Protein AF-A0A317A9Z3-F1 (afdb_monomer_lite)

Organism: NCBI:txid45151

InterPro domains:
  IPR024679 Pre-rRNA-processing protein Ipi1, N-terminal [PF12333] (1-80)

Foldseek 3Di:
DLDLDPVVVLVVLVVLLVCLVPPVLCQCQAFLSQQVVLVVLCLALVLDDPLVPVDDDDHRNDDDDPVVNLSSLVSVLSNLLSQQPDDPPPPPPPPVVPCPPPPPVVVVDDDPDPCPCVQVCPPHDDGDPSRHGDNDSLVSLVCCVNRPVVSLVVSLVVQCVVDDSSVVSSVSSVVSNCNSCVPRDDPPDPD

Structure (mmCIF, N/CA/C/O backbone):
data_AF-A0A317A9Z3-F1
#
_entry.id   AF-A0A317A9Z3-F1
#
loop_
_atom_site.group_PDB
_atom_site.id
_atom_site.type_symbol
_atom_site.label_atom_id
_atom_site.label_alt_id
_atom_site.label_comp_id
_atom_site.label_asym_id
_atom_site.label_entity_id
_atom_site.label_seq_id
_atom_site.pdbx_PDB_ins_code
_atom_site.Cartn_x
_atom_site.Cartn_y
_atom_site.Cartn_z
_atom_site.occupancy
_atom_site.B_iso_or_equiv
_atom_site.auth_seq_id
_atom_site.auth_comp_id
_atom_site.auth_asym_id
_atom_site.auth_atom_id
_atom_site.pdbx_PDB_model_num
ATOM 1 N N . MET A 1 1 ? 6.359 7.804 8.804 1.00 82.25 1 MET A N 1
ATOM 2 C CA . MET A 1 1 ? 5.127 7.239 9.409 1.00 82.25 1 MET A CA 1
ATOM 3 C C . MET A 1 1 ? 5.294 6.755 10.853 1.00 82.25 1 MET A C 1
ATOM 5 O O . MET A 1 1 ? 4.318 6.763 11.586 1.00 82.25 1 MET A O 1
ATOM 9 N N . THR A 1 2 ? 6.497 6.383 11.300 1.00 85.06 2 THR A N 1
ATOM 10 C CA . THR A 1 2 ? 6.780 5.873 12.662 1.00 85.06 2 THR A CA 1
ATOM 11 C C . THR A 1 2 ? 7.339 6.928 13.629 1.00 85.06 2 THR A C 1
ATOM 13 O O . THR A 1 2 ? 7.867 6.600 14.689 1.00 85.06 2 THR A O 1
ATOM 16 N N . HIS A 1 3 ? 7.258 8.208 13.259 1.00 88.62 3 HIS A N 1
ATOM 17 C CA . HIS A 1 3 ? 7.756 9.312 14.076 1.00 88.62 3 HIS A CA 1
ATOM 18 C C . HIS A 1 3 ? 6.934 9.466 15.369 1.00 88.62 3 HIS A C 1
ATOM 20 O O . HIS A 1 3 ? 5.738 9.185 15.372 1.00 88.62 3 HIS A O 1
ATOM 26 N N . LEU A 1 4 ? 7.543 9.945 16.460 1.00 85.00 4 LEU A N 1
ATOM 27 C CA . LEU A 1 4 ? 6.852 10.091 17.750 1.00 85.00 4 LEU A CA 1
ATOM 28 C C . LEU A 1 4 ? 5.717 11.132 17.692 1.00 85.00 4 LEU A C 1
ATOM 30 O O . LEU A 1 4 ? 4.656 10.938 18.279 1.00 85.00 4 LEU A O 1
ATOM 34 N N . ALA A 1 5 ? 5.928 12.226 16.957 1.00 87.94 5 ALA A N 1
ATOM 35 C CA . ALA A 1 5 ? 4.930 13.280 16.784 1.00 87.94 5 ALA A CA 1
ATOM 36 C C . ALA A 1 5 ? 3.804 12.860 15.822 1.00 87.94 5 ALA A C 1
ATOM 38 O O . ALA A 1 5 ? 4.063 12.533 14.661 1.00 87.94 5 ALA A O 1
ATOM 39 N N . THR A 1 6 ? 2.554 12.936 16.289 1.00 86.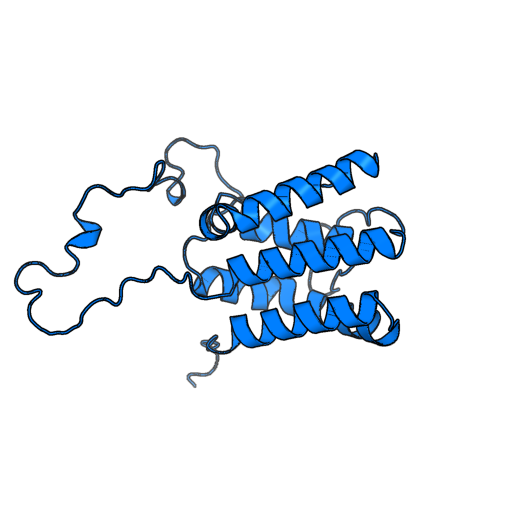00 6 THR A N 1
ATOM 40 C CA . THR A 1 6 ? 1.355 12.553 15.524 1.00 86.00 6 THR A CA 1
ATOM 41 C C . THR A 1 6 ? 1.178 13.349 14.233 1.00 86.00 6 THR A C 1
ATOM 43 O O . THR A 1 6 ? 0.846 12.739 13.221 1.00 86.00 6 THR A O 1
ATOM 46 N N . GLU A 1 7 ? 1.486 14.647 14.224 1.00 89.69 7 GLU A N 1
ATOM 47 C CA . GLU A 1 7 ? 1.397 15.480 13.012 1.00 89.69 7 GLU A CA 1
ATOM 48 C C . GLU A 1 7 ? 2.318 14.978 11.894 1.00 89.69 7 GLU A C 1
ATOM 50 O O . GLU A 1 7 ? 1.907 14.847 10.746 1.00 89.69 7 GLU A O 1
ATOM 55 N N . ILE A 1 8 ? 3.546 14.579 12.242 1.00 92.50 8 ILE A N 1
ATOM 56 C CA . ILE A 1 8 ? 4.512 14.033 11.277 1.00 92.50 8 ILE A CA 1
ATOM 57 C C . ILE A 1 8 ? 4.063 12.655 10.778 1.00 92.50 8 ILE A C 1
ATOM 59 O O . ILE A 1 8 ? 4.270 12.311 9.614 1.00 92.50 8 ILE A O 1
ATOM 63 N N . ARG A 1 9 ? 3.426 11.845 11.636 1.00 89.38 9 ARG A N 1
ATOM 64 C CA . ARG A 1 9 ? 2.830 10.575 11.193 1.00 89.38 9 ARG A CA 1
ATOM 65 C C . ARG A 1 9 ? 1.689 10.809 10.210 1.00 89.38 9 ARG A C 1
ATOM 67 O O . ARG A 1 9 ? 1.663 10.131 9.188 1.00 89.38 9 ARG A O 1
ATOM 74 N N . ASN A 1 10 ? 0.803 11.762 10.509 1.00 90.19 10 ASN A N 1
ATOM 75 C CA . ASN A 1 10 ? -0.323 12.118 9.652 1.00 90.19 10 ASN A CA 1
ATOM 76 C C . ASN A 1 10 ? 0.160 12.619 8.288 1.00 90.19 10 ASN A C 1
ATOM 78 O O . ASN A 1 10 ? -0.230 12.072 7.264 1.00 90.19 10 ASN A O 1
ATOM 82 N N . PHE A 1 11 ? 1.081 13.581 8.279 1.00 94.69 11 PHE A N 1
ATOM 83 C CA . PHE A 1 11 ? 1.656 14.098 7.041 1.00 94.69 11 PHE A CA 1
ATOM 84 C C . PHE A 1 11 ? 2.354 12.999 6.228 1.00 94.69 11 PHE A C 1
ATOM 86 O O . PHE A 1 11 ? 2.210 12.925 5.014 1.00 94.69 11 PHE A O 1
ATOM 93 N N . GLY A 1 12 ? 3.054 12.076 6.896 1.00 94.31 12 GLY A N 1
ATOM 94 C CA . GLY A 1 12 ? 3.658 10.925 6.227 1.00 94.31 12 GLY A CA 1
ATOM 95 C C . GLY A 1 12 ? 2.646 9.997 5.539 1.00 94.31 12 GLY A C 1
ATOM 96 O O . GLY A 1 12 ? 2.984 9.418 4.512 1.00 94.31 12 GLY A O 1
ATOM 97 N N . LEU A 1 13 ? 1.430 9.853 6.080 1.00 93.94 13 LEU A N 1
ATOM 98 C CA . LEU A 1 13 ? 0.347 9.106 5.426 1.00 93.94 13 LEU A CA 1
ATOM 99 C C . LEU A 1 13 ? -0.192 9.860 4.207 1.00 93.94 13 LEU A C 1
ATOM 101 O O . LEU A 1 13 ? -0.399 9.248 3.168 1.00 93.94 13 LEU A O 1
ATOM 105 N N . GLU A 1 14 ? -0.364 11.177 4.316 1.00 95.12 14 GLU A N 1
ATOM 106 C CA . GLU A 1 14 ? -0.857 12.024 3.220 1.00 95.12 14 GLU A CA 1
ATOM 107 C C . GLU A 1 14 ? 0.113 12.024 2.028 1.00 95.12 14 GLU A C 1
ATOM 109 O O . GLU A 1 14 ? -0.305 11.875 0.880 1.00 95.12 14 GLU A O 1
ATOM 114 N N . VAL A 1 15 ? 1.423 12.094 2.293 1.00 96.25 15 VAL A N 1
ATOM 115 C CA . VAL A 1 15 ? 2.457 11.960 1.253 1.00 96.25 15 VAL A CA 1
ATOM 116 C C . VAL A 1 15 ? 2.418 10.575 0.607 1.00 96.25 15 VAL A C 1
ATOM 118 O O . VAL A 1 15 ? 2.527 10.473 -0.613 1.00 96.25 15 VAL A O 1
ATOM 121 N N . LEU A 1 16 ? 2.247 9.508 1.395 1.00 95.75 16 LEU A N 1
ATOM 122 C CA . LEU A 1 16 ? 2.148 8.151 0.858 1.00 95.75 16 LEU A CA 1
ATOM 123 C C . LEU A 1 16 ? 0.907 7.974 -0.026 1.00 95.75 16 LEU A C 1
ATOM 125 O O . LEU A 1 16 ? 1.013 7.393 -1.100 1.00 95.75 16 LEU A O 1
ATOM 129 N N . GLU A 1 17 ? -0.255 8.471 0.398 1.00 95.38 17 GLU A N 1
ATOM 130 C CA . GLU A 1 17 ? -1.481 8.414 -0.407 1.00 95.38 17 GLU A CA 1
ATOM 131 C C . GLU A 1 17 ? -1.317 9.159 -1.735 1.00 95.38 17 GLU A C 1
ATOM 133 O O . GLU A 1 17 ? -1.710 8.641 -2.780 1.00 95.38 17 GLU A O 1
ATOM 138 N N . TRP A 1 18 ? -0.684 10.335 -1.713 1.00 96.31 18 TRP A N 1
ATOM 139 C CA . TRP A 1 18 ? -0.363 11.072 -2.933 1.00 96.31 18 TRP A CA 1
ATOM 140 C C . TRP A 1 18 ? 0.583 10.283 -3.850 1.00 96.31 18 TRP A C 1
ATOM 142 O O . TRP A 1 18 ? 0.304 10.144 -5.041 1.00 96.31 18 TRP A O 1
ATOM 152 N N . LEU A 1 19 ? 1.657 9.705 -3.298 1.00 95.81 19 LEU A N 1
ATOM 153 C CA . LEU A 1 19 ? 2.603 8.881 -4.057 1.00 95.81 19 LEU A CA 1
ATOM 154 C C . LEU A 1 19 ? 1.925 7.664 -4.691 1.00 95.81 19 LEU A C 1
ATOM 156 O O . LEU A 1 19 ? 2.161 7.381 -5.861 1.00 95.81 19 LEU A O 1
ATOM 160 N N . LEU A 1 20 ? 1.049 6.978 -3.956 1.00 94.75 20 LEU A N 1
ATOM 161 C CA . LEU A 1 20 ? 0.290 5.840 -4.478 1.00 94.75 20 LEU A CA 1
ATOM 162 C C . LEU A 1 20 ? -0.668 6.244 -5.607 1.00 94.75 20 LEU A C 1
ATOM 164 O O . LEU A 1 20 ? -0.917 5.446 -6.507 1.00 94.75 20 LEU A O 1
ATOM 168 N N . GLY A 1 21 ? -1.186 7.474 -5.575 1.00 92.75 21 GLY A N 1
ATOM 169 C CA . GLY A 1 21 ? -2.032 8.018 -6.637 1.00 92.75 21 GLY A CA 1
ATOM 170 C C . GLY A 1 21 ? -1.276 8.356 -7.925 1.00 92.75 21 GLY A C 1
ATOM 171 O O . GLY A 1 21 ? -1.853 8.247 -9.003 1.00 92.75 21 GLY A O 1
ATOM 172 N N . VAL A 1 22 ? -0.003 8.754 -7.829 1.00 93.38 22 VAL A N 1
ATOM 173 C CA . VAL A 1 22 ? 0.808 9.173 -8.990 1.00 93.38 22 VAL A CA 1
ATOM 174 C C . VAL A 1 22 ? 1.682 8.040 -9.535 1.00 93.38 22 VAL A C 1
ATOM 176 O O . VAL A 1 22 ? 1.840 7.919 -10.745 1.00 93.38 22 VAL A O 1
ATOM 179 N N . ALA A 1 23 ? 2.254 7.217 -8.658 1.00 91.62 23 ALA A N 1
ATOM 180 C CA . ALA A 1 23 ? 3.268 6.217 -8.991 1.00 91.62 23 ALA A CA 1
ATOM 181 C C . ALA A 1 23 ? 3.084 4.928 -8.169 1.00 91.62 23 ALA A C 1
ATOM 183 O O . ALA A 1 23 ? 4.040 4.389 -7.616 1.00 91.62 23 ALA A O 1
ATOM 184 N N . GLY A 1 24 ? 1.842 4.445 -8.061 1.00 91.38 24 GLY A N 1
ATOM 185 C CA . GLY A 1 24 ? 1.485 3.311 -7.205 1.00 91.38 24 GLY A CA 1
ATOM 186 C C . GLY A 1 24 ? 2.342 2.061 -7.406 1.00 91.38 24 GLY A C 1
ATOM 187 O O . GLY A 1 24 ? 2.819 1.521 -6.414 1.00 91.38 24 GLY A O 1
ATOM 188 N N . ASP A 1 25 ? 2.570 1.647 -8.656 1.00 89.31 25 ASP A N 1
ATOM 189 C CA . ASP A 1 25 ? 3.364 0.450 -8.986 1.00 89.31 25 ASP A CA 1
ATOM 190 C C . ASP A 1 25 ? 4.834 0.604 -8.559 1.00 89.31 25 ASP A C 1
ATOM 192 O O . ASP A 1 25 ? 5.370 -0.220 -7.824 1.00 89.31 25 ASP A O 1
ATOM 196 N N . GLU A 1 26 ? 5.458 1.736 -8.887 1.00 89.19 26 GLU A N 1
ATOM 197 C CA . GLU A 1 26 ? 6.844 2.023 -8.498 1.00 89.19 26 GLU A CA 1
ATOM 198 C C . GLU A 1 26 ? 7.013 2.081 -6.967 1.00 89.19 26 GLU A C 1
ATOM 200 O O . GLU A 1 26 ? 8.012 1.612 -6.420 1.00 89.19 26 GLU A O 1
ATOM 205 N N . VAL A 1 27 ? 6.021 2.618 -6.244 1.00 93.12 27 VAL A N 1
ATOM 206 C CA . VAL A 1 27 ? 6.046 2.713 -4.773 1.00 93.12 27 VAL A CA 1
ATOM 207 C C . VAL A 1 27 ? 6.021 1.333 -4.120 1.00 93.12 27 VAL A C 1
ATOM 209 O O . VAL A 1 27 ? 6.742 1.112 -3.147 1.00 93.12 27 VAL A O 1
ATOM 212 N N . VAL A 1 28 ? 5.205 0.408 -4.625 1.00 93.81 28 VAL A N 1
ATOM 213 C CA . VAL A 1 28 ? 5.094 -0.941 -4.047 1.00 93.81 28 VAL A CA 1
ATOM 214 C C . VAL A 1 28 ? 6.214 -1.874 -4.509 1.00 93.81 28 VAL A C 1
ATOM 216 O O . VAL A 1 28 ? 6.558 -2.789 -3.765 1.00 93.81 28 VAL A O 1
ATOM 219 N N . SER A 1 29 ? 6.822 -1.614 -5.670 1.00 90.69 29 SER A N 1
ATOM 220 C CA . SER A 1 29 ? 7.904 -2.436 -6.226 1.00 90.69 29 SER A CA 1
ATOM 221 C C . SER A 1 29 ? 9.313 -1.979 -5.848 1.00 90.69 29 SER A C 1
ATOM 223 O O . SER A 1 29 ? 10.262 -2.754 -5.981 1.00 90.69 29 SER A O 1
ATOM 225 N N . CYS A 1 30 ? 9.477 -0.759 -5.326 1.00 89.62 30 CYS A N 1
ATOM 226 C CA . CYS A 1 30 ? 10.775 -0.279 -4.850 1.00 89.62 30 CYS A CA 1
ATOM 227 C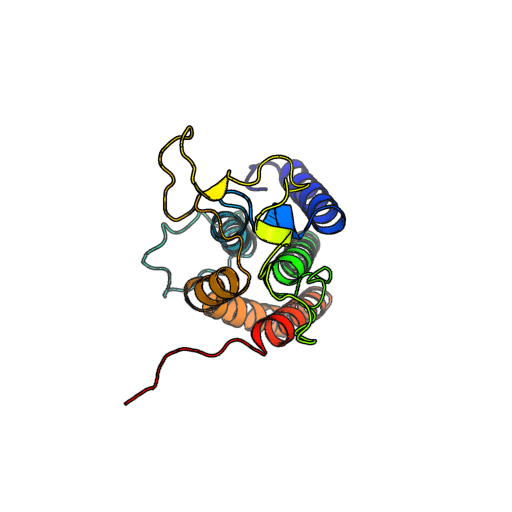 C . CYS A 1 30 ? 11.317 -1.088 -3.652 1.00 89.62 30 CYS A C 1
ATOM 229 O O . CYS A 1 30 ? 10.606 -1.861 -3.008 1.00 89.62 30 CYS A O 1
ATOM 231 N N . ALA A 1 31 ? 12.601 -0.898 -3.332 1.00 89.31 31 ALA A N 1
ATOM 232 C CA . ALA A 1 31 ? 13.283 -1.631 -2.264 1.00 89.31 31 ALA A CA 1
ATOM 233 C C . ALA A 1 31 ? 12.614 -1.397 -0.901 1.00 89.31 31 ALA A C 1
ATOM 235 O O . ALA A 1 31 ? 12.568 -0.271 -0.397 1.00 89.31 31 ALA A O 1
ATOM 236 N N . GLY A 1 32 ? 12.070 -2.464 -0.309 1.00 89.00 32 GLY A N 1
ATOM 237 C CA . GLY A 1 32 ? 11.271 -2.392 0.916 1.00 89.00 32 GLY A CA 1
ATOM 238 C C . GLY A 1 32 ? 9.913 -1.696 0.751 1.00 89.00 32 GLY A C 1
ATOM 239 O O . GLY A 1 32 ? 9.212 -1.484 1.740 1.00 89.00 32 GLY A O 1
ATOM 240 N N . GLY A 1 33 ? 9.513 -1.362 -0.475 1.00 91.81 33 GLY A N 1
ATOM 241 C CA . GLY A 1 33 ? 8.222 -0.763 -0.803 1.00 91.81 33 GLY A CA 1
ATOM 242 C C . GLY A 1 33 ? 7.052 -1.676 -0.458 1.00 91.81 33 GLY A C 1
ATOM 243 O O . GLY A 1 33 ? 6.012 -1.191 -0.024 1.00 91.81 33 GLY A O 1
ATOM 244 N N . TRP A 1 34 ? 7.245 -2.995 -0.550 1.00 94.56 34 TRP A N 1
ATOM 245 C CA . TRP A 1 34 ? 6.224 -3.978 -0.199 1.00 94.56 34 TRP A CA 1
ATOM 246 C C . TRP A 1 34 ? 6.316 -4.432 1.257 1.00 94.56 34 TRP A C 1
ATOM 248 O O . TRP A 1 34 ? 5.508 -4.037 2.102 1.00 94.56 34 TRP A O 1
ATOM 258 N N . VAL A 1 35 ? 7.346 -5.231 1.554 1.00 91.69 35 VAL A N 1
ATOM 259 C CA . VAL A 1 35 ? 7.552 -5.911 2.834 1.00 91.69 35 VAL A CA 1
ATOM 260 C C . VAL A 1 35 ? 7.537 -4.876 3.963 1.00 91.69 35 VAL A C 1
ATOM 262 O O . VAL A 1 35 ? 6.584 -4.809 4.734 1.00 91.69 35 VAL A O 1
ATOM 265 N N . LYS A 1 36 ? 8.538 -3.999 4.054 1.00 91.06 36 LYS A N 1
ATOM 266 C CA . LYS A 1 36 ? 8.657 -3.023 5.152 1.00 91.06 36 LYS A CA 1
ATOM 267 C C . LYS A 1 36 ? 7.398 -2.169 5.358 1.00 91.06 36 LYS A C 1
ATOM 269 O O . LYS A 1 36 ? 7.047 -1.868 6.501 1.00 91.06 36 LYS A O 1
ATOM 274 N N . MET A 1 37 ? 6.695 -1.810 4.283 1.00 93.88 37 MET A N 1
ATOM 275 C CA . MET A 1 37 ? 5.478 -0.997 4.353 1.00 93.88 37 MET A CA 1
ATOM 276 C C . MET A 1 37 ? 4.268 -1.749 4.903 1.00 93.88 37 MET A C 1
ATOM 278 O O . MET A 1 37 ? 3.639 -1.232 5.829 1.00 93.88 37 MET A O 1
ATOM 282 N N . LEU A 1 38 ? 3.973 -2.969 4.425 1.00 93.50 38 LEU A N 1
ATOM 283 C CA . LEU A 1 38 ? 2.915 -3.825 4.998 1.00 93.50 38 LEU A CA 1
ATOM 284 C C . LEU A 1 38 ? 3.046 -3.886 6.512 1.00 93.50 38 LEU A C 1
ATOM 286 O O . LEU A 1 38 ? 2.105 -3.750 7.288 1.00 93.50 38 LEU A O 1
ATOM 290 N N . LYS A 1 39 ? 4.282 -4.032 6.930 1.00 90.00 39 LYS A N 1
ATOM 291 C CA . LYS A 1 39 ? 4.631 -4.327 8.286 1.00 90.00 39 LYS A CA 1
ATOM 292 C C . LYS A 1 39 ? 4.631 -3.075 9.174 1.00 90.00 39 LYS A C 1
ATOM 294 O O . LYS A 1 39 ? 4.190 -3.117 10.324 1.00 90.00 39 LYS A O 1
ATOM 299 N N . CYS A 1 40 ? 5.014 -1.931 8.604 1.00 91.06 40 CYS A N 1
ATOM 300 C CA . CYS A 1 40 ? 4.751 -0.612 9.171 1.00 91.06 40 CYS A CA 1
ATOM 301 C C . CYS A 1 40 ? 3.247 -0.412 9.434 1.00 91.06 40 CYS A C 1
ATOM 303 O O . CYS A 1 40 ? 2.877 -0.031 10.542 1.00 91.06 40 CYS A O 1
ATOM 305 N N . PHE A 1 41 ? 2.372 -0.737 8.475 1.00 93.00 41 PHE A N 1
ATOM 306 C CA . PHE A 1 41 ? 0.919 -0.642 8.659 1.00 93.00 41 PHE A CA 1
ATOM 307 C C . PHE A 1 41 ? 0.389 -1.571 9.752 1.00 93.00 41 PHE A C 1
ATOM 309 O O . PHE A 1 41 ? -0.368 -1.119 10.610 1.00 93.00 41 PHE A O 1
ATOM 316 N N . LEU A 1 42 ? 0.822 -2.835 9.775 1.00 91.12 42 LEU A N 1
ATOM 317 C CA . LEU A 1 42 ? 0.462 -3.786 10.832 1.00 91.12 42 LEU A CA 1
ATOM 318 C C . LEU A 1 42 ? 0.852 -3.267 12.225 1.00 91.12 42 LEU A C 1
ATOM 320 O O . LEU A 1 42 ? 0.088 -3.391 13.182 1.00 91.12 42 LEU A O 1
ATOM 324 N N . SER A 1 43 ? 2.022 -2.637 12.347 1.00 88.56 43 SER A N 1
ATOM 325 C CA . SER A 1 43 ? 2.469 -2.009 13.595 1.00 88.56 43 SER A CA 1
ATOM 326 C C . SER A 1 43 ? 1.639 -0.775 13.968 1.00 88.56 43 SER A C 1
ATOM 328 O O . SER A 1 43 ? 1.226 -0.631 15.120 1.00 88.56 43 SER A O 1
ATOM 330 N N . LEU A 1 44 ? 1.333 0.095 12.999 1.00 87.81 44 LEU A N 1
ATOM 331 C CA . LEU A 1 44 ? 0.521 1.298 13.212 1.00 87.81 44 LEU A CA 1
ATOM 332 C C . LEU A 1 44 ? -0.918 0.982 13.634 1.00 87.81 44 LEU A C 1
ATOM 334 O O . LEU A 1 44 ? -1.466 1.689 14.477 1.00 87.81 44 LEU A O 1
ATOM 338 N N . LEU A 1 45 ? -1.509 -0.071 13.067 1.00 88.88 45 LEU A N 1
ATOM 339 C CA . LEU A 1 45 ? -2.878 -0.507 13.354 1.00 88.88 45 LEU A CA 1
ATOM 340 C C . LEU A 1 45 ? -2.968 -1.437 14.573 1.00 88.88 45 LEU A C 1
ATOM 342 O O . LEU A 1 45 ? -4.069 -1.755 15.021 1.00 88.88 45 LEU A O 1
ATOM 346 N N . GLY A 1 46 ? -1.827 -1.881 15.109 1.00 87.06 46 GLY A N 1
ATOM 347 C CA . GLY A 1 46 ? -1.777 -2.873 16.182 1.00 87.06 46 GLY A CA 1
ATOM 348 C C . GLY A 1 46 ? -2.260 -4.261 15.748 1.00 87.06 46 GLY A C 1
ATOM 349 O O . GLY A 1 46 ? -2.667 -5.056 16.590 1.00 87.06 46 GLY A O 1
ATOM 350 N N . TRP A 1 47 ? -2.237 -4.558 14.449 1.00 87.94 47 TRP A N 1
ATOM 351 C CA . TRP A 1 47 ? -2.614 -5.853 13.887 1.00 87.94 47 TRP A CA 1
ATOM 352 C C . TRP A 1 47 ? -1.375 -6.743 13.839 1.00 87.94 47 TRP A C 1
ATOM 354 O O . TRP A 1 47 ? -0.670 -6.795 12.839 1.00 87.94 47 TRP A O 1
ATOM 364 N N . GLN A 1 48 ? -1.059 -7.398 14.950 1.00 75.00 48 GLN A N 1
ATOM 365 C CA . GLN A 1 48 ? 0.019 -8.386 15.019 1.00 75.00 48 GLN A CA 1
ATOM 366 C C . GLN A 1 48 ? -0.613 -9.777 15.120 1.00 75.00 48 GLN A C 1
ATOM 368 O O . GLN A 1 48 ? -1.571 -9.961 15.869 1.00 75.00 48 GLN A O 1
ATOM 373 N N . SER A 1 49 ? -0.103 -10.747 14.363 1.00 54.38 49 SER A N 1
ATOM 374 C CA . SER A 1 49 ? -0.504 -12.154 14.495 1.00 54.38 49 SER A CA 1
ATOM 375 C C . SER A 1 49 ? 0.537 -12.890 15.332 1.00 54.38 49 SER A C 1
ATOM 377 O O . SER A 1 49 ? 1.725 -12.706 15.099 1.00 54.38 49 SER A O 1
ATOM 379 N N . GLU A 1 50 ? 0.137 -13.767 16.259 1.00 46.22 50 GLU A N 1
ATOM 380 C CA . GLU A 1 50 ? 1.094 -14.639 16.970 1.00 46.22 50 GLU A CA 1
ATOM 381 C C . GLU A 1 50 ? 1.882 -15.558 16.015 1.00 46.22 50 GLU A C 1
ATOM 383 O O . GLU A 1 50 ? 2.993 -15.982 16.334 1.00 46.22 50 GLU A O 1
ATOM 388 N N . ALA A 1 51 ? 1.368 -15.798 14.800 1.00 43.97 51 ALA A N 1
ATOM 389 C CA . ALA A 1 51 ? 2.085 -16.511 13.743 1.00 43.97 51 ALA A CA 1
ATOM 390 C C . ALA A 1 51 ? 3.311 -15.739 13.206 1.00 43.97 51 ALA A C 1
ATOM 392 O O . ALA A 1 51 ? 4.145 -16.315 12.508 1.00 43.97 51 ALA A O 1
ATOM 393 N N . SER A 1 52 ? 3.473 -14.455 13.549 1.00 45.94 52 SER A N 1
ATOM 394 C CA . SER A 1 52 ? 4.618 -13.630 13.156 1.00 45.94 52 SER A CA 1
ATOM 395 C C . SER A 1 52 ? 5.829 -13.787 14.085 1.00 45.94 52 SER A C 1
ATOM 397 O O . SER A 1 52 ? 6.609 -12.848 14.213 1.00 45.94 52 SER A O 1
ATOM 399 N N . SER A 1 53 ? 6.031 -14.942 14.733 1.00 44.66 53 SER A N 1
ATOM 400 C CA . SER A 1 53 ? 7.177 -15.179 15.637 1.00 44.66 53 SER A CA 1
ATOM 401 C C . SER A 1 53 ? 8.551 -15.028 14.961 1.00 44.66 53 SER A C 1
ATOM 403 O O . SER A 1 53 ? 9.561 -14.865 15.641 1.00 44.66 53 SER A O 1
ATOM 405 N N . LYS A 1 54 ? 8.595 -15.032 13.619 1.00 48.69 54 LYS A N 1
ATOM 406 C CA . LYS A 1 54 ? 9.788 -14.722 12.812 1.00 48.69 54 LYS A CA 1
ATOM 407 C C . LYS A 1 54 ? 10.055 -13.224 12.646 1.00 48.69 54 LYS A C 1
ATOM 409 O O . LYS A 1 54 ? 11.108 -12.851 12.141 1.00 48.69 54 LYS A O 1
ATOM 414 N N . TRP A 1 55 ? 9.124 -12.372 13.060 1.00 49.56 55 TRP A N 1
ATOM 415 C CA . TRP A 1 55 ? 9.282 -10.933 13.031 1.00 49.56 55 TRP A CA 1
ATOM 416 C C . TRP A 1 55 ? 9.525 -10.348 14.422 1.00 49.56 55 TRP A C 1
ATOM 418 O O . TRP A 1 55 ? 8.814 -10.662 15.372 1.00 49.56 55 TRP A O 1
ATOM 428 N N . SER A 1 56 ? 10.477 -9.422 14.535 1.00 46.88 56 SER A N 1
ATOM 429 C CA . SER A 1 56 ? 10.718 -8.650 15.755 1.00 46.88 56 SER A CA 1
ATOM 430 C C . SER A 1 56 ? 9.524 -7.762 16.124 1.00 46.88 56 SER A C 1
ATOM 432 O O . SER A 1 56 ? 9.316 -6.706 15.530 1.00 46.88 56 SER A O 1
ATOM 434 N N . THR A 1 57 ? 8.723 -8.185 17.106 1.00 50.88 57 THR A N 1
ATOM 435 C CA . THR A 1 57 ? 7.523 -7.483 17.592 1.00 50.88 57 THR A CA 1
ATOM 436 C C . THR A 1 57 ? 7.739 -5.969 17.649 1.00 50.88 57 THR A C 1
ATOM 438 O O . THR A 1 57 ? 8.444 -5.447 18.517 1.00 50.88 57 THR A O 1
ATOM 441 N N . GLY A 1 58 ? 7.155 -5.250 16.687 1.00 51.47 58 GLY A N 1
ATOM 442 C CA . GLY A 1 58 ? 7.251 -3.800 16.626 1.00 51.47 58 GLY A CA 1
ATOM 443 C C . GLY A 1 58 ? 6.555 -3.184 17.836 1.00 51.47 58 GLY A C 1
ATOM 444 O O . GLY A 1 58 ? 5.495 -3.646 18.259 1.00 51.47 58 GLY A O 1
ATOM 445 N N . LYS A 1 59 ? 7.136 -2.125 18.410 1.00 53.78 59 LYS A N 1
ATOM 446 C CA . LYS A 1 59 ? 6.476 -1.361 19.477 1.00 53.78 59 LYS A CA 1
ATOM 447 C C . LYS A 1 59 ? 5.170 -0.779 18.926 1.00 53.78 59 LYS A C 1
ATOM 449 O O . LYS A 1 59 ? 5.217 0.041 18.015 1.00 53.78 59 LYS A O 1
ATOM 454 N N . SER A 1 60 ? 4.030 -1.191 19.483 1.00 55.78 60 SER A N 1
ATOM 455 C CA . SER A 1 60 ? 2.723 -0.618 19.143 1.00 55.78 60 SER A CA 1
ATOM 456 C C . SER A 1 60 ? 2.741 0.892 19.403 1.00 55.78 60 SER A C 1
ATOM 458 O O . SER A 1 60 ? 3.082 1.346 20.500 1.00 55.78 60 SER A O 1
ATOM 460 N N . TYR A 1 61 ? 2.421 1.683 18.378 1.00 58.19 61 TYR A N 1
ATOM 461 C CA . TYR A 1 61 ? 2.577 3.139 18.383 1.00 58.19 61 TYR A CA 1
ATOM 462 C C . TYR A 1 61 ? 1.411 3.864 19.080 1.00 58.19 61 TYR A C 1
ATOM 464 O O . TYR A 1 61 ? 0.830 4.794 18.520 1.00 58.19 61 TYR A O 1
ATOM 472 N N . GLY A 1 62 ? 1.100 3.479 20.322 1.00 56.84 62 GLY A N 1
ATOM 473 C CA . GLY A 1 62 ? 0.045 4.082 21.144 1.00 56.84 62 GLY A CA 1
ATOM 474 C C . GLY A 1 62 ? -1.370 3.890 20.579 1.00 56.84 62 GLY A C 1
ATOM 475 O O . GLY A 1 62 ? -1.565 3.529 19.422 1.00 56.84 62 GLY A O 1
ATOM 476 N N . LYS A 1 63 ? -2.396 4.130 21.402 1.00 63.47 63 LYS A N 1
ATOM 477 C CA . LYS A 1 63 ? -3.792 4.047 20.952 1.00 63.47 63 LYS A CA 1
ATOM 478 C C . LYS A 1 63 ? -4.082 5.226 20.017 1.00 63.47 63 LYS A C 1
ATOM 480 O O . LYS A 1 63 ? -4.160 6.365 20.475 1.00 63.47 63 LYS A O 1
ATOM 485 N N . ALA A 1 64 ? -4.184 4.966 18.716 1.00 67.62 64 ALA A N 1
ATOM 486 C CA . ALA A 1 64 ? -4.599 5.973 17.747 1.00 67.62 64 ALA A CA 1
ATOM 487 C C . ALA A 1 64 ? -6.040 6.417 18.040 1.00 67.62 64 ALA A C 1
ATOM 489 O O . ALA A 1 64 ? -6.883 5.598 18.411 1.00 67.62 64 ALA A O 1
ATOM 490 N N . ASP A 1 65 ? -6.327 7.709 17.868 1.00 82.94 65 ASP A N 1
ATOM 491 C CA . ASP A 1 65 ? -7.716 8.162 17.827 1.00 82.94 65 ASP A CA 1
ATOM 492 C C . ASP A 1 65 ? -8.407 7.602 16.571 1.00 82.94 65 ASP A C 1
ATOM 494 O O . ASP A 1 65 ? -7.765 7.351 15.547 1.00 82.94 65 ASP A O 1
ATOM 498 N N . THR A 1 66 ? -9.726 7.438 16.644 1.00 87.44 66 THR A N 1
ATOM 499 C CA . THR A 1 66 ? -10.585 6.834 15.617 1.00 87.44 66 THR A CA 1
ATOM 500 C C . THR A 1 66 ? -10.315 7.420 14.232 1.00 87.44 66 THR A C 1
ATOM 502 O O . THR A 1 66 ? -10.157 6.683 13.262 1.00 87.44 66 THR A O 1
ATOM 505 N N . LYS A 1 67 ? -10.173 8.749 14.132 1.00 89.12 67 LYS A N 1
ATOM 506 C CA . LYS A 1 67 ? -9.893 9.434 12.859 1.00 89.12 67 LYS A CA 1
ATOM 507 C C . LYS A 1 67 ? -8.537 9.052 12.265 1.00 89.12 67 LYS A C 1
ATOM 509 O O . LYS A 1 67 ? -8.430 8.847 11.058 1.00 89.12 67 LYS A O 1
ATOM 514 N N . MET A 1 68 ? -7.506 8.950 13.103 1.00 89.25 68 MET A N 1
ATOM 515 C CA . MET A 1 68 ? -6.168 8.548 12.668 1.00 89.25 68 MET A CA 1
ATOM 516 C C . MET A 1 68 ? -6.164 7.085 12.221 1.00 89.25 68 MET A C 1
ATOM 518 O O . MET A 1 68 ? -5.580 6.765 11.191 1.00 89.25 68 MET A O 1
ATOM 522 N N . GLN A 1 69 ? -6.860 6.213 12.952 1.00 90.81 69 GLN A N 1
ATOM 523 C CA . GLN A 1 69 ? -6.992 4.807 12.578 1.00 90.81 69 GLN A CA 1
ATOM 524 C C . GLN A 1 69 ? -7.701 4.648 11.225 1.00 90.81 69 GLN A C 1
ATOM 526 O O . GLN A 1 69 ? -7.228 3.908 10.368 1.00 90.81 69 GLN A O 1
ATOM 531 N N . VAL A 1 70 ? -8.785 5.394 10.985 1.00 93.62 70 VAL A N 1
ATOM 532 C CA . VAL A 1 70 ? -9.478 5.400 9.685 1.00 93.62 70 VAL A CA 1
ATOM 533 C C . VAL A 1 70 ? -8.549 5.873 8.562 1.00 93.62 70 VAL A C 1
ATOM 535 O O . VAL A 1 70 ? -8.495 5.225 7.519 1.00 93.62 70 VAL A O 1
ATOM 538 N N . LYS A 1 71 ? -7.760 6.938 8.772 1.00 93.62 71 LYS A N 1
ATOM 539 C CA . LYS A 1 71 ? -6.748 7.378 7.792 1.00 93.62 71 LYS A CA 1
ATOM 540 C C . LYS A 1 71 ? -5.713 6.289 7.501 1.00 93.62 71 LYS A C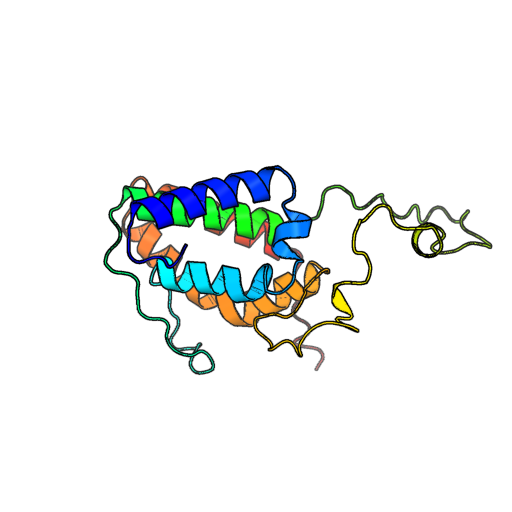 1
ATOM 542 O O . LYS A 1 71 ? -5.427 6.014 6.343 1.00 93.62 71 LYS A O 1
ATOM 547 N N . GLN A 1 72 ? -5.188 5.626 8.532 1.00 94.25 72 GLN A N 1
ATOM 548 C CA . GLN A 1 72 ? -4.242 4.516 8.367 1.00 94.25 72 GLN A CA 1
ATOM 549 C C . GLN A 1 72 ? -4.851 3.360 7.558 1.00 94.25 72 GLN A C 1
ATOM 551 O O . GLN A 1 72 ? -4.181 2.796 6.697 1.00 94.25 72 GLN A O 1
ATOM 556 N N . MET A 1 73 ? -6.123 3.029 7.799 1.00 95.38 73 MET A N 1
ATOM 557 C CA . MET A 1 73 ? -6.845 1.987 7.064 1.00 95.38 73 MET A CA 1
ATOM 558 C C . MET A 1 73 ? -7.117 2.369 5.602 1.00 95.38 73 MET A C 1
ATOM 560 O O . MET A 1 73 ? -7.025 1.519 4.715 1.00 95.38 73 MET A O 1
ATOM 564 N N . ASN A 1 74 ? -7.420 3.637 5.326 1.00 95.88 74 ASN A N 1
ATOM 565 C CA . ASN A 1 74 ? -7.601 4.129 3.959 1.00 95.88 74 ASN A CA 1
ATOM 566 C C . ASN A 1 74 ? -6.278 4.118 3.182 1.00 95.88 74 ASN A C 1
ATOM 568 O O . ASN A 1 74 ? -6.233 3.586 2.073 1.00 95.88 74 ASN A O 1
ATOM 572 N N . ALA A 1 75 ? -5.186 4.577 3.796 1.00 96.44 75 ALA A N 1
ATOM 573 C CA . ALA A 1 75 ? -3.855 4.499 3.204 1.00 96.44 75 ALA A CA 1
ATOM 574 C C . ALA A 1 75 ? -3.441 3.042 2.930 1.00 96.44 75 ALA A C 1
ATOM 576 O O . ALA A 1 75 ? -2.940 2.739 1.847 1.00 96.44 75 ALA A O 1
ATOM 577 N N . LEU A 1 76 ? -3.727 2.117 3.859 1.00 96.50 76 LEU A N 1
ATOM 578 C CA . LEU A 1 76 ? -3.522 0.682 3.642 1.00 96.50 76 LEU A CA 1
ATOM 579 C C . LEU A 1 76 ? -4.379 0.153 2.481 1.00 96.50 76 LEU A C 1
ATOM 581 O O . LEU A 1 76 ? -3.902 -0.654 1.693 1.00 96.50 76 LEU A O 1
ATOM 585 N N . THR A 1 77 ? -5.622 0.618 2.335 1.00 96.81 77 THR A N 1
ATOM 586 C CA . THR A 1 77 ? -6.488 0.240 1.205 1.00 96.81 77 THR A CA 1
ATOM 587 C C . THR A 1 77 ? -5.860 0.642 -0.128 1.00 96.81 77 THR A C 1
ATOM 589 O O . THR A 1 77 ? -5.790 -0.179 -1.041 1.00 96.81 77 THR A O 1
ATOM 592 N N . SER A 1 78 ? -5.386 1.885 -0.244 1.00 96.44 78 SER A N 1
ATOM 593 C CA . SER A 1 78 ? -4.715 2.384 -1.452 1.00 96.44 78 SER A CA 1
ATOM 594 C C . SER A 1 78 ? -3.425 1.617 -1.735 1.00 96.44 78 SER A C 1
ATOM 596 O O . SER A 1 78 ? -3.170 1.238 -2.876 1.00 96.44 78 SER A O 1
ATOM 598 N N . PHE A 1 79 ? -2.654 1.323 -0.688 1.00 96.81 79 PHE A N 1
ATOM 599 C CA . PHE A 1 79 ? -1.413 0.564 -0.781 1.00 96.81 79 PHE A CA 1
ATOM 600 C C . PHE A 1 79 ? -1.651 -0.872 -1.266 1.00 96.81 79 PHE A C 1
ATOM 602 O O . PHE A 1 79 ? -1.021 -1.314 -2.221 1.00 96.81 79 PHE A O 1
ATOM 609 N N . LEU A 1 80 ? -2.609 -1.588 -0.668 1.00 96.06 80 LEU A N 1
ATOM 610 C CA . LEU A 1 80 ? -2.971 -2.943 -1.091 1.00 96.06 80 LEU A CA 1
ATOM 611 C C . LEU A 1 80 ? -3.570 -2.959 -2.493 1.00 96.06 80 LEU A C 1
ATOM 613 O O . LEU A 1 80 ? -3.330 -3.898 -3.241 1.00 96.06 80 LEU A O 1
ATOM 617 N N . ARG A 1 81 ? -4.315 -1.918 -2.878 1.00 95.06 81 ARG A N 1
ATOM 618 C CA . ARG A 1 81 ? -4.840 -1.807 -4.239 1.00 95.06 81 ARG A CA 1
ATOM 619 C C . ARG A 1 81 ? -3.701 -1.686 -5.246 1.00 95.06 81 ARG A C 1
ATOM 621 O O . ARG A 1 81 ? -3.709 -2.435 -6.211 1.00 95.06 81 ARG A O 1
ATOM 628 N N . ALA A 1 82 ? -2.725 -0.813 -5.007 1.00 94.31 82 ALA A N 1
ATOM 629 C CA . ALA A 1 82 ? -1.544 -0.695 -5.865 1.00 94.31 82 ALA A CA 1
ATOM 630 C C . ALA A 1 82 ? -0.697 -1.982 -5.873 1.00 94.31 82 ALA A C 1
ATOM 632 O O . ALA A 1 82 ? -0.153 -2.373 -6.899 1.00 94.31 82 ALA A O 1
ATOM 633 N N . GLY A 1 83 ? -0.620 -2.658 -4.726 1.00 92.69 83 GLY A N 1
ATOM 634 C CA . GLY A 1 83 ? 0.171 -3.866 -4.527 1.00 92.69 83 GLY A CA 1
ATOM 635 C C . GLY A 1 83 ? -0.394 -5.138 -5.152 1.00 92.69 83 GLY A C 1
ATOM 636 O O . GLY A 1 83 ? 0.370 -5.938 -5.683 1.00 92.69 83 GLY A O 1
ATOM 637 N N . LEU A 1 84 ? -1.712 -5.330 -5.059 1.00 92.06 84 LEU A N 1
ATOM 638 C CA . LEU A 1 84 ? -2.395 -6.584 -5.391 1.00 92.06 84 LEU A CA 1
ATOM 639 C C . LEU A 1 84 ? -3.276 -6.492 -6.641 1.00 92.06 84 LEU A C 1
ATOM 641 O O . LEU A 1 84 ? -3.730 -7.529 -7.116 1.00 92.06 84 LEU A O 1
ATOM 645 N N . SER A 1 85 ? -3.562 -5.298 -7.169 1.00 85.00 85 SER A N 1
ATOM 646 C CA . SER A 1 85 ? -4.346 -5.168 -8.408 1.00 85.00 85 SER A CA 1
ATOM 647 C C . SER A 1 85 ? -3.445 -5.293 -9.630 1.00 85.00 85 SER A C 1
ATOM 649 O O . SER A 1 85 ? -2.259 -4.980 -9.575 1.00 85.00 85 SER A O 1
ATOM 651 N N . HIS A 1 86 ? -4.021 -5.718 -10.753 1.00 68.62 86 HIS A N 1
ATOM 652 C CA . HIS A 1 86 ? -3.322 -5.704 -12.032 1.00 68.62 86 HIS A CA 1
ATOM 653 C C . HIS A 1 86 ? -2.951 -4.261 -12.396 1.00 68.62 86 HIS A C 1
ATOM 655 O O . HIS A 1 86 ? -3.822 -3.385 -12.408 1.00 68.62 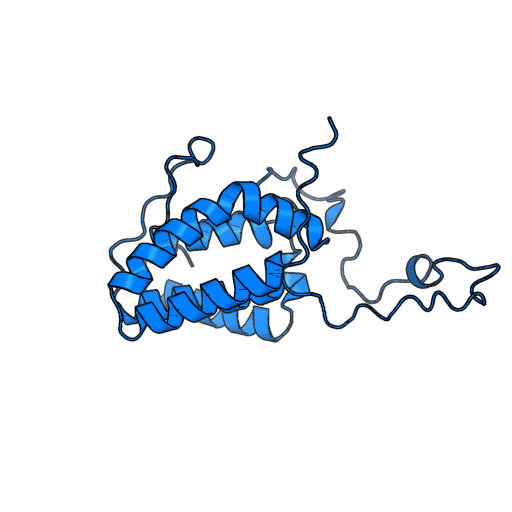86 HIS A O 1
ATOM 661 N N . ALA A 1 87 ? -1.676 -4.007 -12.699 1.00 60.03 87 ALA A N 1
ATOM 662 C CA . ALA A 1 87 ? -1.298 -2.756 -13.331 1.00 60.03 87 ALA A CA 1
ATOM 663 C C . ALA A 1 87 ? -2.070 -2.667 -14.652 1.00 60.03 87 ALA A C 1
ATOM 665 O O . ALA A 1 87 ? -2.003 -3.562 -15.490 1.00 60.03 87 ALA A O 1
ATOM 666 N N . GLN A 1 88 ? -2.831 -1.592 -14.837 1.00 51.22 88 GLN A N 1
ATOM 667 C CA . GLN A 1 88 ? -3.702 -1.389 -16.003 1.00 51.22 88 GLN A CA 1
ATOM 668 C C . GLN A 1 88 ? -2.912 -1.223 -17.322 1.00 51.22 88 GLN A C 1
ATOM 670 O O . GLN A 1 88 ? -3.501 -1.035 -18.382 1.00 51.22 88 GLN A O 1
ATOM 675 N N . ILE A 1 89 ? -1.578 -1.296 -17.239 1.00 49.44 89 ILE A N 1
ATOM 676 C CA . ILE A 1 89 ? -0.595 -1.154 -18.310 1.00 49.44 89 ILE A CA 1
ATOM 677 C C . ILE A 1 89 ? 0.158 -2.483 -18.492 1.00 49.44 89 ILE A C 1
ATOM 679 O O . ILE A 1 89 ? 1.372 -2.514 -18.644 1.00 49.44 89 ILE A O 1
ATOM 683 N N . THR A 1 90 ? -0.529 -3.619 -18.470 1.00 48.09 90 THR A N 1
ATOM 684 C CA . THR A 1 90 ? -0.051 -4.746 -19.269 1.00 48.09 90 THR A CA 1
ATOM 685 C C . THR A 1 90 ? -0.619 -4.522 -20.658 1.00 48.09 90 THR A C 1
ATOM 687 O O . THR A 1 90 ? -1.775 -4.836 -20.938 1.00 48.09 90 THR A O 1
ATOM 690 N N . ALA A 1 91 ? 0.175 -3.881 -21.524 1.00 46.38 91 ALA A N 1
ATOM 691 C CA . ALA A 1 91 ? -0.066 -3.968 -22.955 1.00 46.38 91 ALA A CA 1
ATOM 692 C C . ALA A 1 91 ? -0.239 -5.459 -23.247 1.00 46.38 91 ALA A C 1
ATOM 694 O O . ALA A 1 91 ? 0.672 -6.243 -22.983 1.00 46.38 91 ALA A O 1
ATOM 695 N N . SER A 1 92 ? -1.444 -5.855 -23.652 1.00 45.62 92 SER A N 1
ATOM 696 C CA . SER A 1 92 ? -1.747 -7.234 -24.000 1.00 45.62 92 SER A CA 1
ATOM 697 C C . SER A 1 92 ? -0.664 -7.687 -24.965 1.00 45.62 92 SER A C 1
ATOM 699 O O . SER A 1 92 ? -0.562 -7.118 -26.054 1.00 45.62 92 SER A O 1
ATOM 701 N N . ILE A 1 93 ? 0.173 -8.639 -24.544 1.00 52.06 93 ILE A N 1
ATOM 702 C CA . ILE A 1 93 ? 1.087 -9.312 -25.458 1.00 52.06 93 ILE A CA 1
ATOM 703 C C . ILE A 1 93 ? 0.169 -9.883 -26.523 1.00 52.06 93 ILE A C 1
ATOM 705 O O . ILE A 1 93 ? -0.662 -10.747 -26.238 1.00 52.06 93 ILE A O 1
ATOM 709 N N . ASP A 1 94 ? 0.221 -9.299 -27.711 1.00 49.75 94 ASP A N 1
ATOM 710 C CA . ASP A 1 94 ? -0.639 -9.702 -28.799 1.00 49.75 94 ASP A CA 1
ATOM 711 C C . ASP A 1 94 ? -0.077 -11.043 -29.277 1.00 49.75 94 ASP A C 1
ATOM 713 O O . ASP A 1 94 ? 0.819 -11.105 -30.113 1.00 49.75 94 ASP A O 1
ATOM 717 N N . ILE A 1 95 ? -0.581 -12.151 -28.715 1.00 54.19 95 ILE A N 1
ATOM 718 C CA . ILE A 1 95 ? -0.252 -13.532 -29.128 1.00 54.19 95 ILE A CA 1
ATOM 719 C C . ILE A 1 95 ? -0.836 -13.808 -30.535 1.00 54.19 95 ILE A C 1
ATOM 721 O O . ILE A 1 95 ? -1.012 -14.942 -30.970 1.00 54.19 95 ILE A O 1
ATOM 725 N N . ASN A 1 96 ? -1.149 -12.765 -31.301 1.00 53.78 96 ASN A N 1
ATOM 726 C CA . ASN A 1 96 ? -1.499 -12.831 -32.703 1.00 53.78 96 ASN A CA 1
ATOM 727 C C . ASN A 1 96 ? -0.240 -13.075 -33.538 1.00 53.78 96 ASN A C 1
ATOM 729 O O . ASN A 1 96 ? 0.138 -12.191 -34.286 1.00 53.78 96 ASN A O 1
ATOM 733 N N . GLY A 1 97 ? 0.402 -14.245 -33.388 1.00 55.41 97 GLY A N 1
ATOM 734 C CA . GLY A 1 97 ? 1.222 -15.002 -34.362 1.00 55.41 97 GLY A CA 1
ATOM 735 C C . GLY A 1 97 ? 2.224 -14.301 -35.301 1.00 55.41 97 GLY A C 1
ATOM 736 O O . GLY A 1 97 ? 2.823 -14.972 -36.135 1.00 55.41 97 GLY A O 1
ATOM 737 N N . ASN A 1 98 ? 2.415 -12.992 -35.197 1.00 57.22 98 ASN A N 1
ATOM 738 C CA . ASN A 1 98 ? 3.083 -12.124 -36.165 1.00 57.22 98 ASN A CA 1
ATOM 739 C C . ASN A 1 98 ? 4.410 -11.584 -35.609 1.00 57.22 98 ASN A C 1
ATOM 741 O O . ASN A 1 98 ? 5.104 -10.822 -36.271 1.00 57.22 98 ASN A O 1
ATOM 745 N N . ASP A 1 99 ? 4.761 -12.019 -34.398 1.00 60.03 99 ASP A N 1
ATOM 746 C CA . ASP A 1 99 ? 5.965 -11.662 -33.646 1.00 60.03 99 ASP A CA 1
ATOM 747 C C . ASP A 1 99 ? 7.169 -12.547 -34.039 1.00 60.03 99 ASP A C 1
ATOM 749 O O . ASP A 1 99 ? 8.203 -12.556 -33.384 1.00 60.03 99 ASP A O 1
ATOM 753 N N . PHE A 1 100 ? 7.065 -13.328 -35.120 1.00 61.97 100 PHE A N 1
ATOM 754 C CA . PHE A 1 100 ? 8.207 -14.029 -35.707 1.00 61.97 100 PHE A CA 1
ATOM 755 C C . PHE A 1 100 ? 8.916 -13.110 -36.719 1.00 61.97 100 PHE A C 1
ATOM 757 O O . PHE A 1 100 ? 8.256 -12.596 -37.623 1.00 61.97 100 PHE A O 1
ATOM 764 N N . PRO A 1 101 ? 10.250 -12.927 -36.645 1.00 69.50 101 PRO A N 1
ATOM 765 C CA . PRO A 1 101 ? 11.213 -13.647 -35.801 1.00 69.50 101 PRO A CA 1
ATOM 766 C C . PRO A 1 101 ? 11.535 -12.986 -34.444 1.00 69.50 101 PRO A C 1
ATOM 768 O O . PRO A 1 101 ? 12.368 -13.517 -33.712 1.00 69.50 101 PRO A O 1
ATOM 771 N N . LEU A 1 102 ? 10.945 -11.832 -34.116 1.00 67.06 102 LEU A N 1
ATOM 772 C CA . LEU A 1 102 ? 11.277 -11.052 -32.919 1.00 67.06 102 LEU A CA 1
ATOM 773 C C . LEU A 1 102 ? 10.255 -11.262 -31.794 1.00 67.06 102 LEU A C 1
ATOM 775 O O . LEU A 1 102 ? 9.390 -10.425 -31.547 1.00 67.06 102 LEU A O 1
ATOM 779 N N . TRP A 1 103 ? 10.386 -12.379 -31.080 1.00 69.12 103 TRP A N 1
ATOM 780 C CA . TRP A 1 103 ? 9.619 -12.601 -29.857 1.00 69.12 103 TRP A CA 1
ATOM 781 C C . TRP A 1 103 ? 10.094 -11.657 -28.758 1.00 69.12 103 TRP A C 1
ATOM 783 O O . TRP A 1 103 ? 11.296 -11.445 -28.598 1.00 69.12 103 TRP A O 1
ATOM 793 N N . HIS A 1 104 ? 9.157 -11.121 -27.975 1.00 71.38 104 HIS A N 1
ATOM 794 C CA . HIS A 1 104 ? 9.469 -10.280 -26.816 1.00 71.38 104 HIS A CA 1
ATOM 795 C C . HIS A 1 104 ? 10.265 -9.017 -27.174 1.00 71.38 104 HIS A C 1
ATOM 797 O O . HIS A 1 104 ? 11.088 -8.560 -26.382 1.00 71.38 104 HIS A O 1
ATOM 803 N N . THR A 1 105 ? 10.010 -8.416 -28.345 1.00 74.31 105 THR A N 1
ATOM 804 C CA . THR A 1 105 ? 10.737 -7.222 -28.824 1.00 74.31 105 THR A CA 1
ATOM 805 C C . THR A 1 105 ? 10.833 -6.125 -27.756 1.00 74.31 105 THR A C 1
ATOM 807 O O . THR A 1 105 ? 11.876 -5.491 -27.617 1.00 74.31 105 THR A O 1
ATOM 810 N N . GLN A 1 106 ? 9.793 -5.954 -26.933 1.00 72.38 106 GLN A N 1
ATOM 811 C CA . GLN A 1 106 ? 9.769 -4.959 -25.856 1.00 72.38 106 GLN A CA 1
ATOM 812 C C . GLN A 1 106 ? 10.856 -5.159 -24.784 1.00 72.38 106 GLN A C 1
ATOM 814 O O . GLN A 1 106 ? 11.330 -4.179 -24.221 1.00 72.38 106 GLN A O 1
ATOM 819 N N . HIS A 1 107 ? 11.319 -6.390 -24.548 1.00 74.25 107 HIS A N 1
ATOM 820 C CA . HIS A 1 107 ? 12.405 -6.683 -23.602 1.00 74.25 107 HIS A CA 1
ATOM 821 C C . HIS A 1 107 ? 13.801 -6.392 -24.176 1.00 74.25 107 HIS A C 1
ATOM 823 O O . HIS A 1 107 ? 14.783 -6.359 -23.438 1.00 74.25 107 HIS A O 1
ATOM 829 N N . HIS A 1 108 ? 13.898 -6.182 -25.490 1.00 78.44 108 HIS A N 1
ATOM 830 C CA . HIS A 1 108 ? 15.145 -5.876 -26.192 1.00 78.44 108 HIS A CA 1
ATOM 831 C C . HIS A 1 108 ? 15.290 -4.386 -26.537 1.00 78.44 108 HIS A C 1
ATOM 833 O O . HIS A 1 108 ? 16.312 -3.976 -27.090 1.00 78.44 108 HIS A O 1
ATOM 839 N N . VAL A 1 109 ? 14.284 -3.571 -26.213 1.00 81.94 109 VAL A N 1
ATOM 840 C CA . VAL A 1 109 ? 14.303 -2.114 -26.380 1.00 81.94 109 VAL A CA 1
ATOM 841 C C . VAL A 1 109 ? 14.756 -1.454 -25.074 1.00 81.94 109 VAL A C 1
ATOM 843 O O . VAL A 1 109 ? 14.619 -2.013 -23.987 1.00 81.94 109 VAL A O 1
ATOM 846 N N . ILE A 1 110 ? 15.333 -0.254 -25.175 1.00 85.88 110 ILE A N 1
ATOM 847 C CA . ILE A 1 110 ? 15.676 0.559 -24.004 1.00 85.88 110 ILE A CA 1
ATOM 848 C C . ILE A 1 110 ? 14.388 0.852 -23.230 1.00 85.88 110 ILE A C 1
ATOM 850 O O . ILE A 1 110 ? 13.455 1.436 -23.775 1.00 85.88 110 ILE A O 1
ATOM 854 N N . SER A 1 111 ? 14.347 0.446 -21.965 1.00 82.56 111 SER A N 1
ATOM 855 C CA . SER A 1 111 ? 13.192 0.691 -21.105 1.00 82.56 111 SER A CA 1
ATOM 856 C C . SER A 1 111 ? 13.015 2.184 -20.821 1.00 82.56 111 SER A C 1
ATOM 858 O O . SER A 1 111 ? 13.981 2.936 -20.686 1.00 82.56 111 SER A O 1
ATOM 860 N N . GLU A 1 112 ? 11.759 2.597 -20.692 1.00 83.25 112 GLU A N 1
ATOM 861 C CA . GLU A 1 112 ? 11.365 3.966 -20.353 1.00 83.25 112 GLU A CA 1
ATOM 862 C C . GLU A 1 112 ? 11.482 4.260 -18.844 1.00 83.25 112 GLU A C 1
ATOM 864 O O . GLU A 1 112 ? 11.357 5.409 -18.416 1.00 83.25 112 GLU A O 1
ATOM 869 N N . ARG A 1 113 ? 11.745 3.235 -18.017 1.00 79.00 113 ARG A N 1
ATOM 870 C CA . ARG A 1 113 ? 11.944 3.390 -16.570 1.00 79.00 113 ARG A CA 1
ATOM 871 C C . ARG A 1 113 ? 13.324 3.973 -16.275 1.00 79.00 113 ARG A C 1
ATOM 873 O O . ARG A 1 113 ? 14.335 3.552 -16.830 1.00 79.00 113 ARG A O 1
ATOM 880 N N . SER A 1 114 ? 13.389 4.894 -15.316 1.00 83.56 114 SER A N 1
ATOM 881 C CA . SER A 1 114 ? 14.640 5.564 -14.936 1.00 83.56 114 SER A CA 1
ATOM 882 C C . SER A 1 114 ? 15.660 4.643 -14.251 1.00 83.56 114 SER A C 1
ATOM 884 O O . SER A 1 114 ? 16.853 4.939 -14.282 1.00 83.56 114 SER A O 1
ATOM 886 N N . ASN A 1 115 ? 15.220 3.539 -13.634 1.00 81.62 115 ASN A N 1
ATOM 887 C CA . ASN A 1 115 ? 16.093 2.621 -12.898 1.00 81.62 115 ASN A CA 1
ATOM 888 C C . ASN A 1 115 ? 15.667 1.148 -13.042 1.00 81.62 115 ASN A C 1
ATOM 890 O O . ASN A 1 115 ? 15.276 0.489 -12.083 1.00 81.62 115 ASN A O 1
ATOM 894 N N . VAL A 1 116 ? 15.752 0.643 -14.270 1.00 84.12 116 VAL A N 1
ATOM 895 C CA . VAL A 1 116 ? 15.289 -0.693 -14.697 1.00 84.12 116 VAL A CA 1
ATOM 896 C C . VAL A 1 116 ? 15.929 -1.842 -13.913 1.00 84.12 116 VAL A C 1
ATOM 898 O O . VAL A 1 116 ? 15.281 -2.835 -13.619 1.00 84.12 116 VAL A O 1
ATOM 901 N N . TYR A 1 117 ? 17.213 -1.713 -13.578 1.00 86.62 117 TYR A N 1
ATOM 902 C CA . TYR A 1 117 ? 18.004 -2.786 -12.966 1.00 86.62 117 TYR A CA 1
ATOM 903 C C . TYR A 1 117 ? 18.184 -2.601 -11.454 1.00 86.62 117 TYR A C 1
ATOM 905 O O . TYR A 1 117 ? 19.080 -3.192 -10.847 1.00 86.62 117 TYR A O 1
ATOM 913 N N . ALA A 1 118 ? 17.349 -1.766 -10.828 1.00 85.00 118 ALA A N 1
ATOM 914 C CA . ALA A 1 118 ? 17.405 -1.487 -9.396 1.00 85.00 118 ALA A CA 1
ATOM 915 C C . ALA A 1 118 ? 17.230 -2.742 -8.529 1.00 85.00 118 ALA A C 1
ATOM 917 O O . ALA A 1 118 ? 17.829 -2.828 -7.448 1.00 85.00 118 ALA A O 1
ATOM 918 N N . HIS A 1 119 ? 16.428 -3.706 -8.994 1.00 83.50 119 HIS A N 1
ATOM 919 C CA . HIS A 1 119 ? 16.191 -4.975 -8.309 1.00 83.50 119 HIS A CA 1
ATOM 920 C C . HIS A 1 119 ? 17.467 -5.822 -8.198 1.00 83.50 119 HIS A C 1
ATOM 922 O O . HIS A 1 119 ? 17.661 -6.471 -7.179 1.00 83.50 119 HIS A O 1
ATOM 928 N N . LEU A 1 120 ? 18.399 -5.734 -9.160 1.00 86.62 120 LEU A N 1
ATOM 929 C CA . LEU A 1 120 ? 19.666 -6.482 -9.120 1.00 86.62 120 LEU A CA 1
ATOM 930 C C . LEU A 1 120 ? 20.616 -6.011 -8.012 1.00 86.62 120 LEU A C 1
ATOM 932 O O . LEU A 1 120 ? 21.540 -6.732 -7.645 1.00 86.62 120 LEU A O 1
ATOM 936 N N . ASN A 1 121 ? 20.427 -4.787 -7.508 1.00 88.12 121 ASN A N 1
ATOM 937 C CA . ASN A 1 121 ? 21.192 -4.218 -6.397 1.00 88.12 121 ASN A CA 1
ATOM 938 C C . ASN A 1 121 ? 22.735 -4.307 -6.542 1.00 88.12 121 ASN A C 1
ATOM 940 O O . ASN A 1 121 ? 23.449 -4.372 -5.545 1.00 88.12 121 ASN A O 1
ATOM 944 N N . LEU A 1 122 ? 23.269 -4.268 -7.771 1.00 88.06 122 LEU A N 1
ATOM 945 C CA . LEU A 1 122 ? 24.695 -4.521 -8.063 1.00 88.06 122 LEU A CA 1
ATOM 946 C C . LEU A 1 122 ? 25.672 -3.544 -7.383 1.00 88.06 122 LEU A C 1
ATOM 948 O O . LEU A 1 122 ? 26.833 -3.881 -7.164 1.00 88.06 122 LEU A O 1
ATOM 952 N N . PHE A 1 123 ? 25.207 -2.333 -7.067 1.00 86.94 123 PHE A N 1
ATOM 953 C CA . PHE A 1 123 ? 26.019 -1.255 -6.488 1.00 86.94 123 PHE A CA 1
ATOM 954 C C . PHE A 1 123 ? 25.492 -0.765 -5.129 1.00 86.94 123 PHE A C 1
ATOM 956 O O . PHE A 1 123 ? 25.966 0.248 -4.615 1.00 86.94 123 PHE A O 1
ATOM 963 N N . GLY A 1 124 ? 24.484 -1.438 -4.565 1.00 83.50 124 GLY A N 1
ATOM 964 C CA . GLY A 1 124 ? 23.882 -1.077 -3.283 1.00 83.50 124 GLY A CA 1
ATOM 965 C C . GLY A 1 124 ? 24.450 -1.878 -2.114 1.00 83.50 124 GLY A C 1
ATOM 966 O O . GLY A 1 124 ? 25.186 -2.847 -2.287 1.00 83.50 124 GLY A O 1
ATOM 967 N N . ALA A 1 125 ? 24.086 -1.484 -0.893 1.00 84.56 125 ALA A N 1
ATOM 968 C CA . ALA A 1 125 ? 24.329 -2.325 0.275 1.00 84.56 125 ALA A CA 1
ATOM 969 C C . ALA A 1 125 ? 23.534 -3.634 0.154 1.00 84.56 125 ALA A C 1
ATOM 971 O O . ALA A 1 125 ? 22.453 -3.646 -0.440 1.00 84.56 125 ALA A O 1
ATOM 972 N N . ALA A 1 126 ? 24.045 -4.720 0.738 1.00 81.88 126 ALA A N 1
ATOM 973 C CA . ALA A 1 126 ? 23.303 -5.973 0.824 1.00 81.88 126 ALA A CA 1
ATOM 974 C C . ALA A 1 126 ? 21.930 -5.720 1.469 1.00 81.88 126 ALA A C 1
ATOM 976 O O . ALA A 1 126 ? 21.845 -5.087 2.525 1.00 81.88 126 ALA A O 1
ATOM 977 N N . ARG A 1 127 ? 20.866 -6.169 0.798 1.00 80.06 127 ARG A N 1
ATOM 978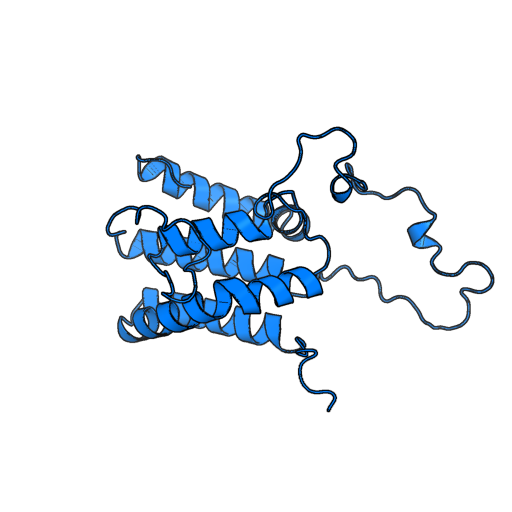 C CA . ARG A 1 127 ? 19.492 -6.031 1.280 1.00 80.06 127 ARG A CA 1
ATOM 979 C C . ARG A 1 127 ? 19.169 -7.196 2.202 1.00 80.06 127 ARG A C 1
ATOM 981 O O . ARG A 1 127 ? 19.578 -8.329 1.954 1.00 80.06 127 ARG A O 1
ATOM 988 N N . ASP A 1 128 ? 18.474 -6.890 3.288 1.00 81.75 128 ASP A N 1
ATOM 989 C CA . ASP A 1 128 ? 17.782 -7.903 4.066 1.00 81.75 128 ASP A CA 1
ATOM 990 C C . ASP A 1 128 ? 16.461 -8.263 3.372 1.00 81.75 128 ASP A C 1
ATOM 992 O O . ASP A 1 128 ? 15.994 -7.575 2.464 1.00 81.75 128 ASP A O 1
ATOM 996 N N . GLU A 1 129 ? 15.826 -9.338 3.829 1.00 73.94 129 GLU A N 1
ATOM 997 C CA . GLU A 1 129 ? 14.545 -9.804 3.289 1.00 73.94 129 GLU A CA 1
ATOM 998 C C . GLU A 1 129 ? 13.436 -8.728 3.365 1.00 73.94 129 GLU A C 1
ATOM 1000 O O . GLU A 1 129 ? 12.443 -8.778 2.639 1.00 73.94 129 GLU A O 1
ATOM 1005 N N . GLU A 1 130 ? 13.592 -7.730 4.243 1.00 73.38 130 GLU A N 1
ATOM 1006 C CA . GLU A 1 130 ? 12.645 -6.627 4.416 1.00 73.38 130 GLU A CA 1
ATOM 1007 C C . GLU A 1 130 ? 12.849 -5.467 3.442 1.00 73.38 130 GLU A C 1
ATOM 1009 O O . GLU A 1 130 ? 11.893 -4.733 3.173 1.00 73.38 130 GLU A O 1
ATOM 1014 N N . ALA A 1 131 ? 14.069 -5.294 2.939 1.00 80.69 131 ALA A N 1
ATOM 1015 C CA . ALA A 1 131 ? 14.451 -4.289 1.958 1.00 80.69 131 ALA A CA 1
ATOM 1016 C C . ALA A 1 131 ? 14.428 -4.816 0.517 1.00 80.69 131 ALA A C 1
ATOM 1018 O O . ALA A 1 131 ? 14.776 -4.071 -0.401 1.00 80.69 131 ALA A O 1
ATOM 1019 N N . GLU A 1 132 ? 14.020 -6.067 0.311 1.00 85.75 132 GLU A N 1
ATOM 1020 C CA . GLU A 1 132 ? 13.976 -6.686 -1.011 1.00 85.75 132 GLU A CA 1
ATOM 1021 C C . GLU A 1 132 ? 12.983 -5.983 -1.960 1.00 85.75 132 GLU A C 1
ATOM 1023 O O . GLU A 1 132 ? 12.024 -5.333 -1.516 1.00 85.75 132 GLU A O 1
ATOM 1028 N N . MET A 1 133 ? 13.252 -6.063 -3.268 1.00 86.06 133 MET A N 1
ATOM 1029 C CA . MET A 1 133 ? 12.396 -5.508 -4.326 1.00 86.06 133 MET A CA 1
ATOM 1030 C C . MET A 1 133 ? 11.474 -6.584 -4.894 1.00 86.06 133 MET A C 1
ATOM 1032 O O . MET A 1 133 ? 11.931 -7.669 -5.229 1.00 86.06 133 MET A O 1
ATOM 1036 N N . TYR A 1 134 ? 10.189 -6.257 -5.036 1.00 86.75 134 TYR A N 1
ATOM 1037 C CA . TYR A 1 134 ? 9.175 -7.161 -5.587 1.00 86.75 134 TYR A CA 1
ATOM 1038 C C . TYR A 1 134 ? 8.476 -6.472 -6.756 1.00 86.75 134 TYR A C 1
ATOM 1040 O O . TYR A 1 134 ? 7.503 -5.733 -6.578 1.00 86.75 134 TYR A O 1
ATOM 1048 N N . GLU A 1 135 ? 9.012 -6.668 -7.957 1.00 82.00 135 GLU A N 1
ATOM 1049 C CA . GLU A 1 135 ? 8.437 -6.100 -9.180 1.00 82.00 135 GLU A CA 1
ATOM 1050 C C . GLU A 1 135 ? 7.131 -6.822 -9.530 1.00 82.00 135 GLU A C 1
ATOM 1052 O O . GLU A 1 135 ? 6.081 -6.188 -9.689 1.00 82.00 135 GLU A O 1
ATOM 1057 N N . ASP A 1 136 ? 7.165 -8.153 -9.502 1.00 85.50 136 ASP A N 1
ATOM 1058 C CA . ASP A 1 136 ? 6.036 -8.978 -9.897 1.00 85.50 136 ASP A CA 1
ATOM 1059 C C . ASP A 1 136 ? 4.909 -8.973 -8.866 1.00 85.50 136 ASP A C 1
ATOM 1061 O O . ASP A 1 136 ? 5.091 -9.039 -7.645 1.00 85.50 136 ASP A O 1
ATOM 1065 N N . ARG A 1 137 ? 3.685 -8.902 -9.388 1.00 87.94 137 ARG A N 1
ATOM 1066 C CA . ARG A 1 137 ? 2.466 -8.970 -8.581 1.00 87.94 137 ARG A CA 1
ATOM 1067 C C . ARG A 1 137 ? 2.325 -10.323 -7.888 1.00 87.94 137 ARG A C 1
ATOM 1069 O O . ARG A 1 137 ? 1.891 -10.359 -6.741 1.00 87.94 137 ARG A O 1
ATOM 1076 N N . GLU A 1 138 ? 2.668 -11.414 -8.565 1.00 88.44 138 GLU A N 1
ATOM 1077 C CA . GLU A 1 138 ? 2.520 -12.765 -8.014 1.00 88.44 138 GLU A CA 1
ATOM 1078 C C . GLU A 1 138 ? 3.387 -12.952 -6.768 1.00 88.44 138 GLU A C 1
ATOM 1080 O O . GLU A 1 138 ? 2.903 -13.431 -5.743 1.00 88.44 138 GLU A O 1
ATOM 1085 N N . ASP A 1 139 ? 4.629 -12.469 -6.794 1.00 89.38 139 ASP A N 1
ATOM 1086 C CA . ASP A 1 139 ? 5.507 -12.500 -5.624 1.00 89.38 139 ASP A CA 1
ATOM 1087 C C . ASP A 1 139 ? 4.962 -11.637 -4.482 1.00 89.38 139 ASP A C 1
ATOM 1089 O O . ASP A 1 139 ? 4.976 -12.041 -3.313 1.00 89.38 139 ASP A O 1
ATOM 1093 N N . ARG A 1 140 ? 4.397 -10.466 -4.813 1.00 92.88 140 ARG A N 1
ATOM 1094 C CA . ARG A 1 140 ? 3.713 -9.609 -3.834 1.00 92.88 140 ARG A CA 1
ATOM 1095 C C . ARG A 1 140 ? 2.516 -10.319 -3.194 1.00 92.88 140 ARG A C 1
ATOM 1097 O O . ARG A 1 140 ? 2.356 -10.217 -1.973 1.00 92.88 140 ARG A O 1
ATOM 1104 N N . GLN A 1 141 ? 1.712 -11.047 -3.973 1.00 93.12 141 GLN A N 1
ATOM 1105 C CA . GLN A 1 141 ? 0.579 -11.845 -3.487 1.00 93.12 141 GLN A CA 1
ATOM 1106 C C . GLN A 1 141 ? 1.038 -13.004 -2.593 1.00 93.12 141 GLN A C 1
ATOM 1108 O O . GLN A 1 141 ? 0.494 -13.160 -1.499 1.00 93.12 141 GLN A O 1
ATOM 1113 N N . ARG A 1 142 ? 2.066 -13.765 -3.002 1.00 91.06 142 ARG A N 1
ATOM 1114 C CA . ARG A 1 142 ? 2.644 -14.869 -2.207 1.00 91.06 142 ARG A CA 1
ATOM 1115 C C . ARG A 1 142 ? 3.096 -14.374 -0.837 1.00 91.06 142 ARG A C 1
ATOM 1117 O O . ARG A 1 142 ? 2.661 -14.877 0.195 1.00 91.06 142 ARG A O 1
ATOM 1124 N N . LEU A 1 143 ? 3.898 -13.310 -0.815 1.00 90.31 143 LEU A N 1
ATOM 1125 C CA . LEU A 1 143 ? 4.392 -12.742 0.436 1.00 90.31 143 LEU A CA 1
ATOM 1126 C C . LEU A 1 143 ? 3.260 -12.162 1.302 1.00 90.31 143 LEU A C 1
ATOM 1128 O O . LEU A 1 143 ? 3.294 -12.272 2.533 1.00 90.31 143 LEU A O 1
ATOM 1132 N N . PHE A 1 144 ? 2.260 -11.534 0.678 1.00 92.62 144 PHE A N 1
ATOM 1133 C CA . PHE A 1 144 ? 1.090 -11.023 1.383 1.00 92.62 144 PHE A CA 1
ATOM 1134 C C . PHE A 1 144 ? 0.323 -12.149 2.081 1.00 92.62 144 PHE A C 1
ATOM 1136 O O . PHE A 1 144 ? 0.070 -12.038 3.284 1.00 92.62 144 PHE A O 1
ATOM 1143 N N . HIS A 1 145 ? 0.015 -13.225 1.355 1.00 91.44 145 HIS A N 1
ATOM 1144 C CA . HIS A 1 145 ? -0.658 -14.412 1.878 1.00 91.44 145 HIS A CA 1
ATOM 1145 C C . HIS A 1 145 ? 0.115 -15.010 3.061 1.00 91.44 145 HIS A C 1
ATOM 1147 O O . HIS A 1 145 ? -0.431 -15.193 4.150 1.00 91.44 145 HIS A O 1
ATOM 1153 N N . ASP A 1 146 ? 1.422 -15.211 2.891 1.00 89.00 146 ASP A N 1
ATOM 1154 C CA . ASP A 1 146 ? 2.242 -15.913 3.878 1.00 89.00 146 ASP A CA 1
ATOM 1155 C C . ASP A 1 146 ? 2.473 -15.112 5.165 1.00 89.00 146 ASP A C 1
ATOM 1157 O O . ASP A 1 146 ? 2.611 -15.691 6.246 1.00 89.00 146 ASP A O 1
ATOM 1161 N N . ARG A 1 147 ? 2.563 -13.777 5.074 1.00 85.12 147 ARG A N 1
ATOM 1162 C CA . ARG A 1 147 ? 3.054 -12.946 6.190 1.00 85.12 147 ARG A CA 1
ATOM 1163 C C . ARG A 1 147 ? 2.042 -11.961 6.751 1.00 85.12 147 ARG A C 1
ATOM 1165 O O . ARG A 1 147 ? 2.146 -11.615 7.928 1.00 85.12 147 ARG A O 1
ATOM 1172 N N . ALA A 1 148 ? 1.118 -11.456 5.938 1.00 89.69 148 ALA A N 1
ATOM 1173 C CA . ALA A 1 148 ? 0.264 -10.329 6.311 1.00 89.69 148 ALA A CA 1
ATOM 1174 C C . ALA A 1 148 ? -1.225 -10.687 6.355 1.00 89.69 148 ALA A C 1
ATOM 1176 O O . ALA A 1 148 ? -1.944 -10.150 7.200 1.00 89.69 148 ALA A O 1
ATOM 1177 N N . GLU A 1 149 ? -1.688 -11.598 5.498 1.00 91.44 149 GLU A N 1
ATOM 1178 C CA . GLU A 1 149 ? -3.111 -11.890 5.319 1.00 91.44 149 GLU A CA 1
ATOM 1179 C C . GLU A 1 149 ? -3.788 -12.300 6.628 1.00 91.44 149 GLU A C 1
ATOM 1181 O O . GLU A 1 149 ? -4.777 -11.682 7.023 1.00 91.44 149 GLU A O 1
ATOM 1186 N N . ALA A 1 150 ? -3.218 -13.257 7.366 1.00 90.69 150 ALA A N 1
ATOM 1187 C CA . ALA A 1 150 ? -3.789 -13.723 8.630 1.00 90.69 150 ALA A CA 1
ATOM 1188 C C . ALA A 1 150 ? -3.952 -12.591 9.666 1.00 90.69 150 ALA A C 1
ATOM 1190 O O . ALA A 1 150 ? -4.990 -12.482 10.324 1.00 90.69 150 ALA A O 1
ATOM 1191 N N . ALA A 1 151 ? -2.948 -11.715 9.791 1.00 91.31 151 ALA A N 1
ATOM 1192 C CA . ALA A 1 151 ? -2.990 -10.578 10.712 1.00 91.31 151 ALA A CA 1
ATOM 1193 C C . ALA A 1 151 ? -4.038 -9.538 10.284 1.00 91.31 151 ALA A C 1
ATOM 1195 O O . ALA A 1 151 ? -4.775 -9.013 11.121 1.00 91.31 151 ALA A O 1
ATOM 1196 N N . ILE A 1 152 ? -4.131 -9.267 8.979 1.00 92.81 152 ILE A N 1
ATOM 1197 C CA . ILE A 1 152 ? -5.104 -8.328 8.415 1.00 92.81 152 ILE A CA 1
ATOM 1198 C C . ILE A 1 152 ? -6.520 -8.864 8.594 1.00 92.81 152 ILE A C 1
ATOM 1200 O O . ILE A 1 152 ? -7.381 -8.126 9.058 1.00 92.81 152 ILE A O 1
ATOM 1204 N N . VAL A 1 153 ? -6.779 -10.138 8.296 1.00 92.38 153 VAL A N 1
ATOM 1205 C CA . VAL A 1 153 ? -8.107 -10.745 8.467 1.00 92.38 153 VAL A CA 1
ATOM 1206 C C . VAL A 1 153 ? -8.559 -10.660 9.928 1.00 92.38 153 VAL A C 1
ATOM 1208 O O . VAL A 1 153 ? -9.667 -10.184 10.187 1.00 92.38 153 VAL A O 1
ATOM 1211 N N . ALA A 1 154 ? -7.688 -11.007 10.882 1.00 90.88 154 ALA A N 1
ATOM 1212 C CA . ALA A 1 154 ? -7.983 -10.889 12.310 1.00 90.88 154 ALA A CA 1
ATOM 1213 C C . ALA A 1 154 ? -8.245 -9.431 12.740 1.00 90.88 154 ALA A C 1
ATOM 1215 O O . ALA A 1 154 ? -9.219 -9.144 13.444 1.00 90.88 154 ALA A O 1
ATOM 1216 N N . GLY A 1 155 ? -7.420 -8.486 12.277 1.00 90.19 155 GLY A N 1
ATOM 1217 C CA . GLY A 1 155 ? -7.607 -7.055 12.530 1.00 90.19 155 GLY A CA 1
ATOM 1218 C C . GLY A 1 155 ? -8.913 -6.509 11.941 1.00 90.19 155 GLY A C 1
ATOM 1219 O O . GLY A 1 155 ? -9.622 -5.733 12.587 1.00 90.19 155 GLY A O 1
ATOM 1220 N N . LEU A 1 156 ? -9.292 -6.973 10.747 1.00 92.69 156 LEU A N 1
ATOM 1221 C CA . LEU A 1 156 ? -10.537 -6.599 10.080 1.00 92.69 156 LEU A CA 1
ATOM 1222 C C . LEU A 1 156 ? -11.772 -7.116 10.810 1.00 92.69 156 LEU A C 1
ATOM 1224 O O . LEU A 1 156 ? -12.784 -6.417 10.835 1.00 92.69 156 LEU A O 1
ATOM 1228 N N . GLU A 1 157 ? -11.733 -8.306 11.407 1.00 92.25 157 GLU A N 1
ATOM 1229 C CA . GLU A 1 157 ? -12.844 -8.803 12.227 1.00 92.25 157 GLU A CA 1
ATOM 1230 C C . GLU A 1 157 ? -13.103 -7.904 13.438 1.00 92.25 157 GLU A C 1
ATOM 1232 O O . GLU A 1 157 ? -14.254 -7.565 13.726 1.00 92.25 157 GLU A O 1
ATOM 1237 N N . GLN A 1 158 ? -12.041 -7.461 14.114 1.00 88.12 158 GLN A N 1
ATOM 1238 C CA . GLN A 1 158 ? -12.146 -6.528 15.238 1.00 88.12 158 GLN A CA 1
ATOM 1239 C C . GLN A 1 158 ? -12.664 -5.157 14.781 1.00 88.12 158 GLN A C 1
ATOM 1241 O O . GLN A 1 158 ? -13.592 -4.611 15.380 1.00 88.12 158 GLN A O 1
ATOM 1246 N N . ALA A 1 159 ? -12.129 -4.631 13.677 1.00 90.00 159 ALA A N 1
ATOM 1247 C CA . ALA A 1 159 ? -12.551 -3.357 13.097 1.00 90.00 159 ALA A CA 1
ATOM 1248 C C . ALA A 1 159 ? -14.015 -3.381 12.614 1.00 90.00 159 ALA A C 1
ATOM 1250 O O . ALA A 1 159 ? -14.747 -2.406 12.777 1.00 90.00 159 ALA A O 1
ATOM 1251 N N . THR A 1 160 ? -14.478 -4.513 12.075 1.00 90.50 160 THR A N 1
ATOM 1252 C CA . THR A 1 160 ? -15.874 -4.687 11.641 1.00 90.50 160 THR A CA 1
ATOM 1253 C C . THR A 1 160 ? -16.827 -4.655 12.839 1.00 90.50 160 THR A C 1
ATOM 1255 O O . THR A 1 160 ? -17.872 -4.012 12.766 1.00 90.50 160 THR A O 1
ATOM 1258 N N . LYS A 1 161 ? -16.449 -5.281 13.965 1.00 90.44 161 LYS A N 1
ATOM 1259 C CA . LYS A 1 161 ? -17.233 -5.261 15.214 1.00 90.44 161 LYS A CA 1
ATOM 1260 C C . LYS A 1 161 ? -17.349 -3.861 15.825 1.00 90.44 161 LYS A C 1
ATOM 1262 O O . LYS A 1 161 ? -18.370 -3.561 16.433 1.00 90.44 161 LYS A O 1
ATOM 1267 N N . ALA A 1 162 ? -16.338 -3.005 15.651 1.00 87.00 162 ALA A N 1
ATOM 1268 C CA . ALA A 1 162 ? -16.375 -1.620 16.127 1.00 87.00 162 ALA A CA 1
ATOM 1269 C C . ALA A 1 162 ? -17.426 -0.758 15.395 1.00 87.00 162 ALA A C 1
ATOM 1271 O O . ALA A 1 162 ? -17.950 0.196 15.968 1.00 87.00 162 ALA A O 1
ATOM 1272 N N . GLY A 1 163 ? -17.765 -1.104 14.148 1.00 88.81 163 GLY A N 1
ATOM 1273 C CA . GLY A 1 163 ? -18.776 -0.402 13.358 1.00 88.81 163 GLY A CA 1
ATOM 1274 C C . GLY A 1 163 ? -18.376 1.025 12.952 1.00 88.81 163 GLY A C 1
ATOM 1275 O O . GLY A 1 163 ? -17.207 1.412 12.980 1.00 88.81 163 GLY A O 1
ATOM 1276 N N . GLY A 1 164 ? -19.359 1.812 12.506 1.00 92.00 164 GLY A N 1
ATOM 1277 C CA . GLY A 1 164 ? -19.163 3.220 12.141 1.00 92.00 164 GLY A CA 1
ATOM 1278 C C . GLY A 1 164 ? -18.190 3.440 10.975 1.00 92.00 164 GLY A C 1
ATOM 1279 O O . GLY A 1 164 ? -18.221 2.731 9.970 1.00 92.00 164 GLY A O 1
ATOM 1280 N N . GLU A 1 165 ? -17.340 4.461 11.089 1.00 92.75 165 GLU A N 1
ATOM 1281 C CA . GLU A 1 165 ? -16.329 4.789 10.072 1.00 92.75 165 GLU A CA 1
ATOM 1282 C C . GLU A 1 165 ? -15.226 3.730 9.974 1.00 92.75 165 GLU A C 1
ATOM 1284 O O . GLU A 1 165 ? -14.820 3.385 8.865 1.00 92.75 165 GLU A O 1
ATOM 1289 N N . ILE A 1 166 ? -14.811 3.151 11.106 1.00 93.00 166 ILE A N 1
ATOM 1290 C CA . ILE A 1 166 ? -13.823 2.063 11.152 1.00 93.00 166 ILE A CA 1
ATOM 1291 C C . ILE A 1 166 ? -14.352 0.835 10.400 1.00 93.00 166 ILE A C 1
ATOM 1293 O O . ILE A 1 166 ? -13.652 0.275 9.559 1.00 93.00 166 ILE A O 1
ATOM 1297 N N . GLY A 1 167 ? -15.610 0.447 10.640 1.00 94.00 167 GLY A N 1
ATOM 1298 C CA . GLY A 1 167 ? -16.238 -0.675 9.938 1.00 94.00 167 GLY A CA 1
ATOM 1299 C C . GLY A 1 167 ? -16.346 -0.450 8.424 1.00 94.00 167 GLY A C 1
ATOM 1300 O O . GLY A 1 167 ? -16.125 -1.373 7.641 1.00 94.00 167 GLY A O 1
ATOM 1301 N N . ARG A 1 168 ? -16.615 0.791 7.989 1.00 94.38 168 ARG A N 1
ATOM 1302 C CA . ARG A 1 168 ? -16.614 1.153 6.560 1.00 94.38 168 ARG A CA 1
ATOM 1303 C C . ARG A 1 168 ? -15.223 1.037 5.939 1.00 94.38 168 ARG A C 1
ATOM 1305 O O . ARG A 1 168 ? -15.100 0.454 4.863 1.00 94.38 168 ARG A O 1
ATOM 1312 N N . ALA A 1 169 ? -14.189 1.534 6.616 1.00 95.56 169 ALA A N 1
ATOM 1313 C CA . ALA A 1 169 ? -12.806 1.391 6.162 1.00 95.56 169 ALA A CA 1
ATOM 1314 C C . ALA A 1 169 ? -12.386 -0.092 6.101 1.00 95.56 169 ALA A C 1
ATOM 1316 O O . ALA A 1 169 ? -11.778 -0.528 5.125 1.00 95.56 169 ALA A O 1
ATOM 1317 N N . ALA A 1 170 ? -12.798 -0.904 7.082 1.00 95.50 170 ALA A N 1
ATOM 1318 C CA . ALA A 1 170 ? -12.544 -2.346 7.092 1.00 95.50 170 ALA A CA 1
ATOM 1319 C C . ALA A 1 170 ? -13.172 -3.055 5.881 1.00 95.50 170 ALA A C 1
ATOM 1321 O O . ALA A 1 170 ? -12.543 -3.911 5.257 1.00 95.50 170 ALA A O 1
ATOM 1322 N N . ALA A 1 171 ? -14.400 -2.681 5.512 1.00 95.50 171 ALA A N 1
ATOM 1323 C CA . ALA A 1 171 ? -15.073 -3.242 4.345 1.00 95.50 171 ALA A CA 1
ATOM 1324 C C . ALA A 1 171 ? -14.324 -2.939 3.033 1.00 95.50 171 ALA A C 1
ATOM 1326 O O . ALA A 1 171 ? -14.257 -3.806 2.162 1.00 95.50 171 ALA A O 1
ATOM 1327 N N . GLN A 1 172 ? -13.722 -1.750 2.904 1.00 95.81 172 GLN A N 1
ATOM 1328 C CA . GLN A 1 172 ? -12.920 -1.388 1.729 1.00 95.81 172 GLN A CA 1
ATOM 1329 C C . GLN A 1 172 ? -11.648 -2.231 1.618 1.00 95.81 172 GLN A C 1
ATOM 1331 O O . GLN A 1 172 ? -11.376 -2.771 0.548 1.00 95.81 172 GLN A O 1
ATOM 1336 N N . ILE A 1 173 ? -10.918 -2.417 2.723 1.00 96.06 173 ILE A N 1
ATOM 1337 C CA . ILE A 1 173 ? -9.740 -3.297 2.747 1.00 96.06 173 ILE A CA 1
ATOM 1338 C C . ILE A 1 173 ? -10.146 -4.722 2.366 1.00 96.06 173 ILE A C 1
ATOM 1340 O O . ILE A 1 173 ? -9.529 -5.322 1.492 1.00 96.06 173 ILE A O 1
ATOM 1344 N N . ARG A 1 174 ? -11.219 -5.257 2.967 1.00 95.06 174 ARG A N 1
ATOM 1345 C CA . ARG A 1 174 ? -11.702 -6.615 2.671 1.00 95.06 174 ARG A CA 1
ATOM 1346 C C . ARG A 1 174 ? -12.049 -6.789 1.192 1.00 95.06 174 ARG A C 1
ATOM 1348 O O . ARG A 1 174 ? -11.743 -7.829 0.617 1.00 95.06 174 ARG A O 1
ATOM 1355 N N . LYS A 1 175 ? -12.676 -5.777 0.586 1.00 95.19 175 LYS A N 1
ATOM 1356 C CA . LYS A 1 175 ? -12.979 -5.763 -0.847 1.00 95.19 175 LYS A CA 1
ATOM 1357 C C . LYS A 1 175 ? -11.696 -5.831 -1.680 1.00 95.19 175 LYS A C 1
ATOM 1359 O O . LYS A 1 175 ? -11.588 -6.711 -2.523 1.00 95.19 175 LYS A O 1
ATOM 1364 N N . VAL A 1 176 ? -10.728 -4.956 -1.402 1.00 95.19 176 VAL A N 1
ATOM 1365 C CA . VAL A 1 176 ? -9.459 -4.896 -2.147 1.00 95.19 176 VAL A CA 1
ATOM 1366 C C . VAL A 1 176 ? -8.653 -6.182 -2.007 1.00 95.19 176 VAL A C 1
ATOM 1368 O O . VAL A 1 176 ? -8.134 -6.667 -3.001 1.00 95.19 176 VAL A O 1
ATOM 1371 N N . VAL A 1 177 ? -8.581 -6.769 -0.811 1.00 94.31 177 VAL A N 1
ATOM 1372 C CA . VAL A 1 177 ? -7.895 -8.054 -0.607 1.00 94.31 177 VAL A CA 1
ATOM 1373 C C . VAL A 1 177 ? -8.585 -9.162 -1.399 1.00 94.31 177 VAL A C 1
ATOM 1375 O O . VAL A 1 177 ? -7.921 -9.908 -2.106 1.00 94.31 177 VAL A O 1
ATOM 1378 N N . LYS A 1 178 ? -9.920 -9.241 -1.343 1.00 93.00 178 LYS A N 1
ATOM 1379 C CA . LYS A 1 178 ? -10.676 -10.255 -2.087 1.00 93.00 178 LYS A CA 1
ATOM 1380 C C . LYS A 1 178 ? -10.476 -10.132 -3.599 1.00 93.00 178 LYS A C 1
ATOM 1382 O O . LYS A 1 178 ? -10.295 -11.141 -4.263 1.00 93.00 178 LYS A O 1
ATOM 1387 N N . GLU A 1 179 ? -10.555 -8.918 -4.136 1.00 92.56 179 GLU A N 1
ATOM 1388 C CA . GLU A 1 179 ? -10.372 -8.659 -5.570 1.00 92.56 179 GLU A CA 1
ATOM 1389 C C . GLU A 1 179 ? -8.918 -8.893 -5.992 1.00 92.56 179 GLU A C 1
ATOM 1391 O O . GLU A 1 179 ? -8.668 -9.545 -7.001 1.00 92.56 179 GLU A O 1
ATOM 1396 N N . GLY A 1 180 ? -7.966 -8.414 -5.192 1.00 89.25 180 GLY A N 1
ATOM 1397 C CA . GLY A 1 180 ? -6.539 -8.512 -5.470 1.00 89.25 180 GLY A CA 1
ATOM 1398 C C . GLY A 1 180 ? -5.970 -9.923 -5.350 1.00 89.25 180 GLY A C 1
ATOM 1399 O O . GLY A 1 180 ? -4.964 -10.195 -5.990 1.00 89.25 180 GLY A O 1
ATOM 1400 N N . MET A 1 181 ? -6.602 -10.812 -4.579 1.00 91.50 181 MET A N 1
ATOM 1401 C CA . MET A 1 181 ? -6.190 -12.213 -4.388 1.00 91.50 181 MET A CA 1
ATOM 1402 C C . MET A 1 181 ? -7.070 -13.217 -5.153 1.00 91.50 181 MET A C 1
ATOM 1404 O O . MET A 1 181 ? -6.918 -14.420 -4.972 1.00 91.50 181 MET A O 1
ATOM 1408 N N . ALA A 1 182 ? -8.017 -12.761 -5.982 1.00 87.19 182 ALA A N 1
ATOM 1409 C CA . ALA A 1 182 ? -8.998 -13.639 -6.630 1.00 87.19 182 ALA A CA 1
ATOM 1410 C C . ALA A 1 182 ? -8.377 -14.678 -7.585 1.00 87.19 182 ALA A C 1
ATOM 1412 O O . ALA A 1 182 ? -8.951 -15.744 -7.792 1.00 87.19 182 ALA A O 1
ATOM 1413 N N . ASP A 1 183 ? -7.228 -14.351 -8.167 1.00 84.75 183 ASP A N 1
ATOM 1414 C CA . ASP A 1 183 ? -6.454 -15.155 -9.115 1.00 84.75 183 ASP A CA 1
ATOM 1415 C C . ASP A 1 183 ? -5.196 -15.775 -8.491 1.00 84.75 183 ASP A C 1
ATOM 1417 O O . ASP A 1 183 ? -4.382 -16.369 -9.195 1.00 84.75 183 ASP A O 1
ATOM 1421 N N . PHE A 1 184 ? -5.029 -15.652 -7.174 1.00 83.06 184 PHE A N 1
ATOM 1422 C CA . PHE A 1 184 ? -3.916 -16.264 -6.471 1.00 83.06 184 PHE A CA 1
ATOM 1423 C C . PHE A 1 184 ? -4.155 -17.772 -6.318 1.00 83.06 184 PHE A C 1
ATOM 1425 O O . PHE A 1 184 ? -4.964 -18.213 -5.497 1.00 83.06 184 PHE A O 1
ATOM 1432 N N . TYR A 1 185 ? -3.437 -18.576 -7.103 1.00 73.00 185 TYR A N 1
ATOM 1433 C CA . TYR A 1 185 ? -3.440 -20.031 -6.978 1.00 73.00 185 TYR A CA 1
ATOM 1434 C C . TYR A 1 185 ? -2.264 -20.472 -6.111 1.00 73.00 185 TYR A C 1
ATOM 1436 O O . TYR A 1 185 ? -1.101 -20.342 -6.485 1.00 73.00 185 TYR A O 1
ATOM 1444 N N . ARG A 1 186 ? -2.569 -21.023 -4.936 1.00 61.75 186 ARG A N 1
ATOM 1445 C CA . ARG A 1 186 ? -1.571 -21.658 -4.074 1.00 61.75 186 ARG A CA 1
ATOM 1446 C C . ARG A 1 186 ? -1.029 -22.900 -4.792 1.00 61.75 186 ARG A C 1
ATOM 1448 O O . ARG A 1 186 ? -1.792 -23.827 -5.052 1.00 61.75 186 ARG A O 1
ATOM 1455 N N . GLU A 1 187 ? 0.274 -22.968 -5.049 1.00 55.34 187 GLU A N 1
ATOM 1456 C CA . GLU A 1 187 ? 0.961 -24.173 -5.560 1.00 55.34 187 GLU A CA 1
ATOM 1457 C C . GLU A 1 187 ? 1.059 -25.301 -4.509 1.00 55.34 187 GLU A C 1
ATOM 1459 O O . GLU A 1 187 ? 2.060 -26.001 -4.407 1.00 55.34 187 GLU A O 1
ATOM 1464 N N . GLU A 1 188 ? 0.025 -25.511 -3.695 1.00 47.25 188 GLU A N 1
ATOM 1465 C CA . GLU A 1 188 ? 0.033 -26.523 -2.638 1.00 47.25 188 GLU A CA 1
ATOM 1466 C C . GLU A 1 188 ? -1.187 -27.432 -2.771 1.00 47.25 188 GLU A C 1
ATOM 1468 O O . GLU A 1 188 ? -2.186 -27.315 -2.061 1.00 47.25 188 GLU A O 1
ATOM 1473 N N . SER A 1 189 ? -1.114 -28.304 -3.777 1.00 39.25 189 SER A N 1
ATOM 1474 C CA . SER A 1 189 ? -1.504 -29.724 -3.717 1.00 39.25 189 SER A CA 1
ATOM 1475 C C . SER A 1 189 ? -1.392 -30.368 -5.107 1.00 39.25 189 SER A C 1
ATOM 1477 O O . SER A 1 189 ? -2.388 -30.764 -5.709 1.00 39.25 189 SER A O 1
ATOM 1479 N N . MET A 1 190 ? -0.166 -30.509 -5.623 1.00 30.02 190 MET A N 1
ATOM 1480 C CA . MET A 1 190 ? 0.111 -31.686 -6.453 1.00 30.02 190 MET A CA 1
ATOM 1481 C C . MET A 1 190 ? 0.473 -32.836 -5.496 1.00 30.02 190 MET A C 1
ATOM 1483 O O . MET A 1 190 ? 1.392 -32.649 -4.695 1.00 30.02 190 MET A O 1
ATOM 1487 N N . PRO A 1 191 ?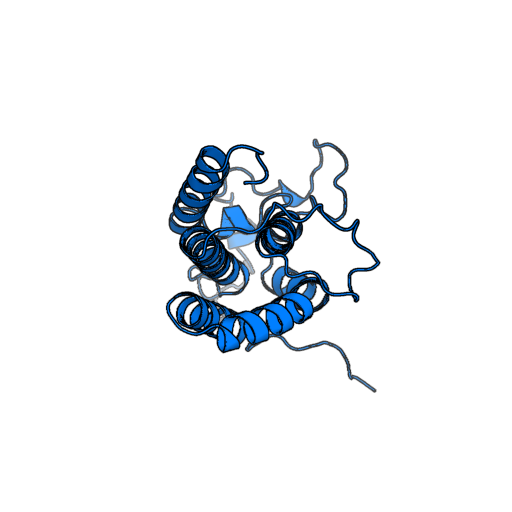 -0.289 -33.946 -5.489 1.00 41.59 191 PRO A N 1
ATOM 1488 C CA . PRO A 1 191 ? 0.030 -35.138 -4.705 1.00 41.59 191 PRO A CA 1
ATOM 1489 C C . PRO A 1 191 ? 1.302 -35.844 -5.189 1.00 41.59 191 PRO A C 1
ATOM 1491 O O . PRO A 1 191 ? 1.640 -35.715 -6.389 1.00 41.59 191 PRO A O 1
#

pLDDT: mean 81.7, std 15.96, range [30.02, 96.81]

Radius of gyration: 18.62 Å; chains: 1; bounding box: 45×51×57 Å

Secondary structure (DSSP, 8-state):
---SSHHHHHHHHHHHHHHHHHHHHHHHHSTTTTHHHHHHHHHHHT---GGGTTS--PPP-----HHHHHHHHHHHHHHHHHHHSPPTT------SS---S-TTGGGGSPPSSTTTTGGG-TTSPPPPTTT----SHHHHHHHHIIIIIHHHHHHHHHHHHH-HHHHHHHHHHHHHHHHHTTT--------

Sequence (191 aa):
MTHLATEIRNFGLEVLEWLLGVAGDEVVSCAGGWVKMLKCFLSLLGWQSEASSKWSTGKSYGKADTKMQVKQMNALTSFLRAGLSHAQITASIDINGNDFPLWHTQHHVISERSNVYAHLNLFGAARDEEAEMYEDREDRQRLFHDRAEAAIVAGLEQATKAGGEIGRAAAQIRKVVKEGMADFYREESMP